Protein AF-A0A9Q1F717-F1 (afdb_monomer_lite)

Organism: Synaphobranchus kaupii (NCBI:txid118154)

Structure (mmCIF, N/CA/C/O backbone):
data_AF-A0A9Q1F717-F1
#
_entry.id   AF-A0A9Q1F717-F1
#
loop_
_atom_site.group_PDB
_atom_site.id
_atom_site.type_symbol
_atom_site.label_atom_id
_atom_site.label_alt_id
_atom_site.label_comp_id
_atom_site.label_asym_id
_atom_site.label_entity_id
_atom_site.label_seq_id
_atom_site.pdbx_PDB_ins_code
_atom_site.Cartn_x
_atom_site.Cartn_y
_atom_site.Cartn_z
_atom_site.occupancy
_atom_site.B_iso_or_equiv
_atom_site.auth_seq_id
_atom_site.auth_comp_id
_atom_site.auth_asym_id
_atom_site.auth_atom_id
_atom_site.pdbx_PDB_model_num
ATOM 1 N N . MET A 1 1 ? 4.252 -38.160 -13.586 1.00 34.19 1 MET A N 1
ATOM 2 C CA . MET A 1 1 ? 5.252 -37.080 -13.463 1.00 34.19 1 MET A CA 1
ATOM 3 C C . MET A 1 1 ? 4.479 -35.786 -13.377 1.00 34.19 1 MET A C 1
ATOM 5 O O . MET A 1 1 ? 3.915 -35.343 -14.371 1.00 34.19 1 MET A O 1
ATOM 9 N N . GLU A 1 2 ? 4.292 -35.329 -12.145 1.00 30.25 2 GLU A N 1
ATOM 10 C CA . GLU A 1 2 ? 3.369 -34.263 -11.757 1.00 30.25 2 GLU A CA 1
ATOM 11 C C . GLU A 1 2 ? 3.913 -32.875 -12.096 1.00 30.25 2 GLU A C 1
ATOM 13 O O . GLU A 1 2 ? 5.113 -32.614 -12.041 1.00 30.25 2 GLU A O 1
ATOM 18 N N . LYS A 1 3 ? 2.996 -31.954 -12.409 1.00 31.72 3 LYS A N 1
ATOM 19 C CA . LYS A 1 3 ? 3.268 -30.553 -12.767 1.00 31.72 3 LYS A CA 1
ATOM 20 C C . LYS A 1 3 ? 3.970 -29.749 -11.652 1.00 31.72 3 LYS A C 1
ATOM 22 O O . LYS A 1 3 ? 4.508 -28.681 -11.939 1.00 31.72 3 LYS A O 1
ATOM 27 N N . SER A 1 4 ? 4.047 -30.274 -10.426 1.00 28.61 4 SER A N 1
ATOM 28 C CA . SER A 1 4 ? 4.854 -29.728 -9.323 1.00 28.61 4 SER A CA 1
ATOM 29 C C . SER A 1 4 ? 6.365 -29.792 -9.607 1.00 28.61 4 SER A C 1
ATOM 31 O O . SER A 1 4 ? 7.108 -28.886 -9.220 1.00 28.61 4 SER A O 1
ATOM 33 N N . GLU A 1 5 ? 6.834 -30.778 -10.382 1.00 30.39 5 GLU A N 1
ATOM 34 C CA . GLU A 1 5 ? 8.244 -30.868 -10.781 1.00 30.39 5 GLU A CA 1
ATOM 35 C C . GLU A 1 5 ? 8.639 -29.787 -11.797 1.00 30.39 5 GLU A C 1
ATOM 37 O O . GLU A 1 5 ? 9.806 -29.406 -11.849 1.00 30.39 5 GLU A O 1
ATOM 42 N N . ALA A 1 6 ? 7.695 -29.211 -12.551 1.00 33.03 6 ALA A N 1
ATOM 43 C CA . ALA A 1 6 ? 7.996 -28.187 -13.556 1.00 33.03 6 ALA A CA 1
ATOM 44 C C . ALA A 1 6 ? 8.408 -26.839 -12.929 1.00 33.03 6 ALA A C 1
ATOM 46 O O . ALA A 1 6 ? 9.322 -26.176 -13.427 1.00 33.03 6 ALA A O 1
ATOM 47 N N . ILE A 1 7 ? 7.802 -26.465 -11.796 1.00 31.14 7 ILE A N 1
ATOM 48 C CA . ILE A 1 7 ? 8.143 -25.241 -11.049 1.00 31.14 7 ILE A CA 1
ATOM 49 C C . ILE A 1 7 ? 9.515 -25.398 -10.370 1.00 31.14 7 ILE A C 1
ATOM 51 O O . ILE A 1 7 ? 10.354 -24.495 -10.421 1.00 31.14 7 ILE A O 1
ATOM 55 N N . PHE A 1 8 ? 9.807 -26.584 -9.825 1.00 29.86 8 PHE A N 1
ATOM 56 C CA . PHE A 1 8 ? 11.110 -26.895 -9.227 1.00 29.86 8 PHE A CA 1
ATOM 57 C C . PHE A 1 8 ? 12.229 -27.159 -10.255 1.00 29.86 8 PHE A C 1
ATOM 59 O O . PHE A 1 8 ? 13.407 -26.944 -9.945 1.00 29.86 8 PHE A O 1
ATOM 66 N N . ALA A 1 9 ? 11.902 -27.600 -11.473 1.00 30.55 9 ALA A N 1
ATOM 67 C CA . ALA A 1 9 ? 12.861 -27.803 -12.561 1.00 30.55 9 ALA A CA 1
ATOM 68 C C . ALA A 1 9 ? 13.278 -26.478 -13.220 1.00 30.55 9 ALA A C 1
ATOM 70 O O . ALA A 1 9 ? 14.463 -26.290 -13.508 1.00 30.55 9 ALA A O 1
ATOM 71 N N . ALA A 1 10 ? 12.359 -25.514 -13.358 1.00 32.41 10 ALA A N 1
ATOM 72 C CA . ALA A 1 10 ? 12.666 -24.183 -13.891 1.00 32.41 10 ALA A CA 1
ATOM 73 C C . ALA A 1 10 ? 13.678 -23.406 -13.019 1.00 32.41 10 ALA A C 1
ATOM 75 O O . ALA A 1 10 ? 14.518 -22.672 -13.541 1.00 32.41 10 ALA A O 1
ATOM 76 N N . CYS A 1 11 ? 13.677 -23.626 -11.699 1.00 31.17 11 CYS A N 1
ATOM 77 C CA . CYS A 1 11 ? 14.633 -23.012 -10.768 1.00 31.17 11 CYS A CA 1
ATOM 78 C C . CYS A 1 11 ? 16.031 -23.663 -10.766 1.00 31.17 11 CYS A C 1
ATOM 80 O O . CYS A 1 11 ? 17.004 -23.022 -10.361 1.00 31.17 11 CYS A O 1
ATOM 82 N N . ARG A 1 12 ? 16.179 -24.915 -11.226 1.00 28.61 12 ARG A N 1
ATOM 83 C CA . ARG A 1 12 ? 17.472 -25.632 -11.222 1.00 28.61 12 ARG A CA 1
ATOM 84 C C . ARG A 1 12 ? 18.327 -25.396 -12.469 1.00 28.61 12 ARG A C 1
ATOM 86 O O . ARG A 1 12 ? 19.541 -25.577 -12.405 1.00 28.61 12 ARG A O 1
ATOM 93 N N . TRP A 1 13 ? 17.737 -24.920 -13.563 1.00 28.12 13 TRP A N 1
ATOM 94 C CA . TRP A 1 13 ? 18.440 -24.720 -14.838 1.00 28.12 13 TRP A CA 1
ATOM 95 C C . TRP A 1 13 ? 19.324 -23.458 -14.892 1.00 28.12 13 TRP A C 1
ATOM 97 O O . TRP A 1 13 ? 20.137 -23.291 -15.795 1.00 28.12 13 TRP A O 1
ATOM 107 N N . CYS A 1 14 ? 19.241 -22.579 -13.888 1.00 32.06 14 CYS A N 1
ATOM 108 C CA . CYS A 1 14 ? 19.950 -21.295 -13.884 1.00 32.06 14 CYS A CA 1
ATOM 109 C C . CYS A 1 14 ? 21.430 -21.369 -13.444 1.00 32.06 14 CYS A C 1
ATOM 111 O O . CYS A 1 14 ? 22.031 -20.331 -13.166 1.00 32.06 14 CYS A O 1
ATOM 113 N N . ARG A 1 15 ? 22.031 -22.568 -13.340 1.00 29.80 15 ARG A N 1
ATOM 114 C CA . ARG A 1 15 ? 23.381 -22.751 -12.767 1.00 29.80 15 ARG A CA 1
ATOM 115 C C . ARG A 1 15 ? 24.509 -23.041 -13.774 1.00 29.80 15 ARG A C 1
ATOM 117 O O . ARG A 1 15 ? 25.636 -23.180 -13.318 1.00 29.80 15 ARG A O 1
ATOM 124 N N . TYR A 1 16 ? 24.266 -23.096 -15.094 1.00 26.31 16 TYR A N 1
ATOM 125 C CA . TYR A 1 16 ? 25.292 -23.602 -16.032 1.00 26.31 16 TYR A CA 1
ATOM 126 C C . TYR A 1 16 ? 25.744 -22.737 -17.222 1.00 26.31 16 TYR A C 1
ATOM 128 O O . TYR A 1 16 ? 26.671 -23.163 -17.902 1.00 26.31 16 TYR A O 1
ATOM 136 N N . HIS A 1 17 ? 25.235 -21.525 -17.469 1.00 28.28 17 HIS A N 1
ATOM 137 C CA . HIS A 1 17 ? 25.716 -20.700 -18.602 1.00 28.28 17 HIS A CA 1
ATOM 138 C C . HIS A 1 17 ? 26.177 -19.295 -18.191 1.00 28.28 17 HIS A C 1
ATOM 140 O O . HIS A 1 17 ? 25.617 -18.277 -18.585 1.00 28.28 17 HIS A O 1
ATOM 146 N N . CYS A 1 18 ? 27.249 -19.267 -17.398 1.00 29.50 18 CYS A N 1
ATOM 147 C CA . CYS A 1 18 ? 28.161 -18.126 -17.294 1.00 29.50 18 CYS A CA 1
ATOM 148 C C . CYS A 1 18 ? 29.593 -18.600 -17.580 1.00 29.50 18 CYS A C 1
ATOM 150 O O . CYS A 1 18 ? 30.447 -18.530 -16.702 1.00 29.50 18 CYS A O 1
ATOM 152 N N . GLN A 1 19 ? 29.851 -19.104 -18.784 1.00 30.69 19 GLN A N 1
ATOM 153 C CA . GLN A 1 19 ? 31.198 -19.176 -19.351 1.00 30.69 19 GLN A CA 1
ATOM 154 C C . GLN A 1 19 ? 31.116 -18.784 -20.830 1.00 30.69 19 GLN 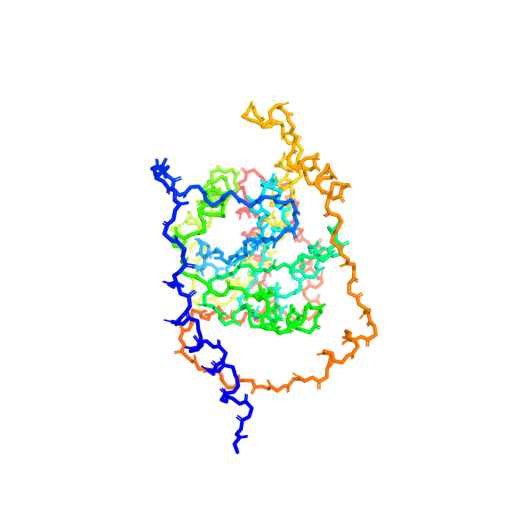A C 1
ATOM 156 O O . GLN A 1 19 ? 30.109 -19.057 -21.478 1.00 30.69 19 GLN A O 1
ATOM 161 N N . ASP A 1 20 ? 32.175 -18.109 -21.276 1.00 29.36 20 ASP A N 1
ATOM 162 C CA . ASP A 1 20 ? 32.512 -17.700 -22.647 1.00 29.36 20 ASP A CA 1
ATOM 163 C C . ASP A 1 20 ? 32.042 -16.311 -23.121 1.00 29.36 20 ASP A C 1
ATOM 165 O O . ASP A 1 20 ? 31.088 -16.174 -23.877 1.00 29.36 20 ASP A O 1
ATOM 169 N N . ASP A 1 21 ? 32.795 -15.276 -22.712 1.00 29.20 21 ASP A N 1
ATOM 170 C CA . ASP A 1 21 ? 33.503 -14.413 -23.683 1.00 29.20 21 ASP A CA 1
ATOM 171 C C . ASP A 1 21 ? 34.712 -13.694 -23.015 1.00 29.20 21 ASP A C 1
ATOM 173 O O . ASP A 1 21 ? 34.517 -12.882 -22.099 1.00 29.20 21 ASP A O 1
ATOM 177 N N . PRO A 1 22 ? 35.976 -13.993 -23.389 1.00 33.44 22 PRO A N 1
ATOM 178 C CA . PRO A 1 22 ? 37.170 -13.426 -22.774 1.00 33.44 22 PRO A CA 1
ATOM 179 C C . PRO A 1 22 ? 37.720 -12.243 -23.586 1.00 33.44 22 PRO A C 1
ATOM 181 O O . PRO A 1 22 ? 38.814 -12.326 -24.133 1.00 33.44 22 PRO A O 1
ATOM 184 N N . ALA A 1 23 ? 37.009 -11.114 -23.651 1.00 31.19 23 ALA A N 1
ATOM 185 C CA . ALA A 1 23 ? 37.587 -9.876 -24.189 1.00 31.19 23 ALA A CA 1
ATOM 186 C C . ALA A 1 23 ? 36.818 -8.611 -23.768 1.00 31.19 23 ALA A C 1
ATOM 188 O O . ALA A 1 23 ? 36.023 -8.066 -24.523 1.00 31.19 23 ALA A O 1
ATOM 189 N N . SER A 1 24 ? 37.077 -8.090 -22.568 1.00 27.06 24 SER A N 1
ATOM 190 C CA . SER A 1 24 ? 37.392 -6.661 -22.367 1.00 27.06 24 SER A CA 1
ATOM 191 C C . SER A 1 24 ? 37.590 -6.360 -20.881 1.00 27.06 24 SER A C 1
ATOM 193 O O . SER A 1 24 ? 36.836 -6.784 -20.007 1.00 27.06 24 SER A O 1
ATOM 195 N N . LEU A 1 25 ? 38.687 -5.666 -20.596 1.00 29.77 25 LEU A N 1
ATOM 196 C CA . LEU A 1 25 ? 39.147 -5.322 -19.263 1.00 29.77 25 LEU A CA 1
ATOM 197 C C . LEU A 1 25 ? 38.307 -4.199 -18.627 1.00 29.77 25 LEU A C 1
ATOM 199 O O . LEU A 1 25 ? 37.988 -3.205 -19.265 1.00 29.77 25 LEU A O 1
ATOM 203 N N . HIS A 1 26 ? 38.125 -4.331 -17.309 1.00 28.55 26 HIS A N 1
ATOM 204 C CA . HIS A 1 26 ? 38.021 -3.255 -16.315 1.00 28.55 26 HIS A 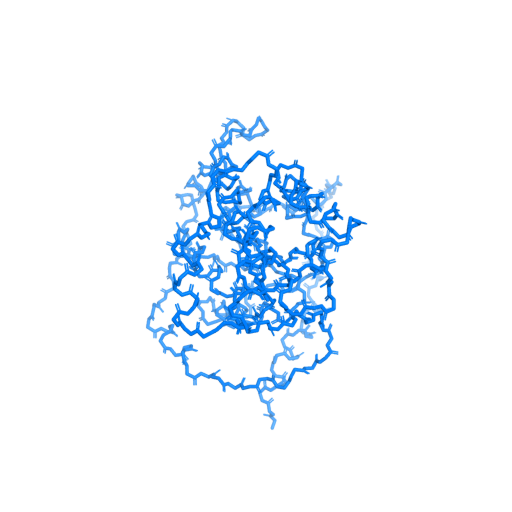CA 1
ATOM 205 C C . HIS A 1 26 ? 36.852 -2.257 -16.423 1.00 28.55 26 HIS A C 1
ATOM 207 O O . HIS A 1 26 ? 36.984 -1.145 -16.924 1.00 28.55 26 HIS A O 1
ATOM 213 N N . CYS A 1 27 ? 35.760 -2.573 -15.718 1.00 25.00 27 CYS A N 1
ATOM 214 C CA . CYS A 1 27 ? 34.931 -1.551 -15.075 1.00 25.00 27 CYS A CA 1
ATOM 215 C C . CYS A 1 27 ? 34.543 -2.001 -13.655 1.00 25.00 27 CYS A C 1
ATOM 217 O O . CYS A 1 27 ? 33.604 -2.771 -13.436 1.00 25.00 27 CYS A O 1
ATOM 219 N N . SER A 1 28 ? 35.309 -1.538 -12.666 1.00 28.70 28 SER A N 1
ATOM 220 C CA . SER A 1 28 ? 35.047 -1.746 -11.241 1.00 28.70 28 SER A CA 1
ATOM 221 C C . SER A 1 28 ? 33.894 -0.858 -10.776 1.00 28.70 28 SER A C 1
ATOM 223 O O . SER A 1 28 ? 34.111 0.255 -10.308 1.00 28.70 28 SER A O 1
ATOM 225 N N . LYS A 1 29 ? 32.668 -1.364 -10.942 1.00 28.08 29 LYS A N 1
ATOM 226 C CA . LYS A 1 29 ? 31.447 -1.150 -10.136 1.00 28.08 29 LYS A CA 1
ATOM 227 C C . LYS A 1 29 ? 30.298 -1.731 -10.958 1.00 28.08 29 LYS A C 1
ATOM 229 O O . LYS A 1 29 ? 29.868 -1.126 -11.933 1.00 28.08 29 LYS A O 1
ATOM 234 N N . LYS A 1 30 ? 29.793 -2.910 -10.576 1.00 28.52 30 LYS A N 1
ATOM 235 C CA . LYS A 1 30 ? 28.578 -3.497 -11.166 1.00 28.52 30 LYS A CA 1
ATOM 236 C C . LYS A 1 30 ? 27.362 -2.645 -10.786 1.00 28.52 30 LYS A C 1
ATOM 238 O O . LYS A 1 30 ? 26.607 -2.984 -9.881 1.00 28.52 30 LYS A O 1
ATOM 243 N N . VAL A 1 31 ? 27.181 -1.526 -11.476 1.00 30.22 31 VAL A N 1
ATOM 244 C CA . VAL A 1 31 ? 25.881 -0.881 -11.616 1.00 30.22 31 VAL A CA 1
ATOM 245 C C . VAL A 1 31 ? 25.114 -1.774 -12.585 1.00 30.22 31 VAL A C 1
ATOM 247 O O . VAL A 1 31 ? 25.496 -1.883 -13.748 1.00 30.22 31 VAL A O 1
ATOM 250 N N . LEU A 1 32 ? 24.073 -2.471 -12.118 1.00 34.78 32 LEU A N 1
ATOM 251 C CA . LEU A 1 32 ? 23.088 -3.050 -13.033 1.00 34.78 32 LEU A CA 1
ATOM 252 C C . LEU A 1 32 ? 22.387 -1.872 -13.723 1.00 34.78 32 LEU A C 1
ATOM 254 O O . LEU A 1 32 ? 21.382 -1.359 -13.240 1.00 34.78 32 LEU A O 1
ATOM 258 N N . CYS A 1 33 ? 22.976 -1.400 -14.816 1.00 32.81 33 CYS A N 1
ATOM 259 C CA . CYS A 1 33 ? 22.365 -0.436 -15.705 1.00 32.81 33 CYS A CA 1
ATOM 260 C C . CYS A 1 33 ? 21.307 -1.207 -16.501 1.00 32.81 33 CYS A C 1
ATOM 262 O O . CYS A 1 33 ? 21.633 -2.006 -17.377 1.00 32.81 33 CYS A O 1
ATOM 264 N N . SER A 1 34 ? 20.032 -1.072 -16.141 1.00 42.09 34 SER A N 1
ATOM 265 C CA . SER A 1 34 ? 18.942 -1.543 -16.993 1.00 42.09 34 SER A CA 1
ATOM 266 C C . SER A 1 34 ? 18.904 -0.633 -18.219 1.00 42.09 34 SER A C 1
ATOM 268 O O . SER A 1 34 ? 18.416 0.480 -18.123 1.00 42.09 34 SER A O 1
ATOM 270 N N . CYS A 1 35 ? 19.439 -1.066 -19.359 1.00 42.84 35 CYS A N 1
ATOM 271 C CA . CYS A 1 35 ? 19.585 -0.232 -20.563 1.00 42.84 35 CYS A CA 1
ATOM 272 C C . CYS A 1 35 ? 18.267 0.131 -21.280 1.00 42.84 35 CYS A C 1
ATOM 274 O O . CYS A 1 35 ? 18.309 0.612 -22.405 1.00 42.84 35 CYS A O 1
ATOM 276 N N . SER A 1 36 ? 17.107 -0.111 -20.668 1.00 44.03 36 SER A N 1
ATOM 277 C CA . SER A 1 36 ? 15.818 0.313 -21.206 1.00 44.03 36 SER A CA 1
ATOM 278 C C . SER A 1 36 ? 14.818 0.537 -20.078 1.00 44.03 36 SER A C 1
ATOM 280 O O . SER A 1 36 ? 14.750 -0.289 -19.149 1.00 44.03 36 SER A O 1
ATOM 282 N N . PRO A 1 37 ? 13.988 1.581 -20.179 1.00 46.47 37 PRO A N 1
ATOM 283 C CA . PRO A 1 37 ? 12.843 1.751 -19.295 1.00 46.47 37 PRO A CA 1
ATOM 284 C C . PRO A 1 37 ? 11.871 0.600 -19.554 1.00 46.47 37 PRO A C 1
ATOM 286 O O . PRO A 1 37 ? 11.844 0.053 -20.658 1.00 46.47 37 PRO A O 1
ATOM 289 N N . VAL A 1 38 ? 11.117 0.191 -18.529 1.00 54.50 38 VAL A N 1
ATOM 290 C CA . VAL A 1 38 ? 10.029 -0.815 -18.634 1.00 5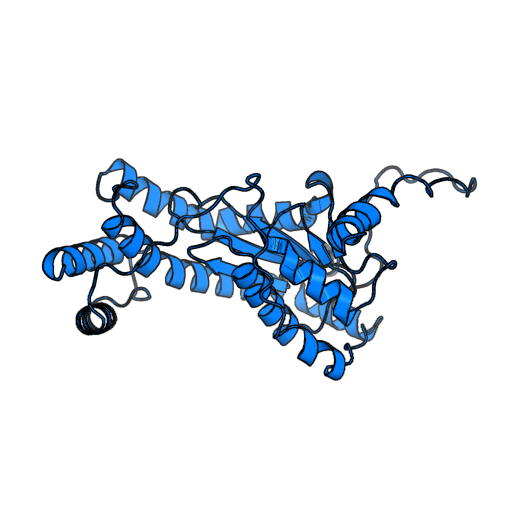4.50 38 VAL A CA 1
ATOM 291 C C . VAL A 1 38 ? 10.495 -2.277 -18.649 1.00 54.50 38 VAL A C 1
ATOM 293 O O . VAL A 1 38 ? 9.741 -3.224 -18.890 1.00 54.50 38 VAL A O 1
ATOM 296 N N . SER A 1 39 ? 11.756 -2.515 -18.298 1.00 61.47 39 SER A N 1
ATOM 297 C CA . SER A 1 39 ? 12.311 -3.865 -18.364 1.00 61.47 39 SER A CA 1
ATOM 298 C C . SER A 1 39 ? 12.113 -4.699 -17.100 1.00 61.47 39 SER A C 1
ATOM 300 O O . SER A 1 39 ? 12.171 -5.926 -17.216 1.00 61.47 39 SER A O 1
ATOM 302 N N . ARG A 1 40 ? 11.956 -4.095 -15.905 1.00 75.69 40 ARG A N 1
ATOM 303 C CA . ARG A 1 40 ? 12.007 -4.862 -14.645 1.00 75.69 40 ARG A CA 1
ATOM 304 C C . ARG A 1 40 ? 11.593 -4.099 -13.372 1.00 75.69 40 ARG A C 1
ATOM 306 O O . ARG A 1 40 ? 12.485 -3.742 -12.594 1.00 75.69 40 ARG A O 1
ATOM 313 N N . PRO A 1 41 ? 10.295 -3.868 -13.093 1.00 83.06 41 PRO A N 1
ATOM 314 C CA . PRO A 1 41 ? 9.877 -3.519 -11.741 1.00 83.06 41 PRO A CA 1
ATOM 315 C C . PRO A 1 41 ? 10.429 -4.519 -10.717 1.00 83.06 41 PRO A C 1
ATOM 317 O O . PRO A 1 41 ? 10.433 -5.735 -10.942 1.00 83.06 41 PRO A O 1
ATOM 320 N N . GLN A 1 42 ? 10.937 -3.974 -9.615 1.00 88.00 42 GLN A N 1
ATOM 321 C CA . GLN A 1 42 ? 11.320 -4.702 -8.413 1.00 88.00 42 GLN A CA 1
ATOM 322 C C . GLN A 1 42 ? 10.147 -4.625 -7.441 1.00 88.00 42 GLN A C 1
ATOM 324 O O . GLN A 1 42 ? 9.804 -3.526 -7.007 1.00 88.00 42 GLN A O 1
ATOM 329 N N . ILE A 1 43 ? 9.539 -5.770 -7.148 1.00 86.88 43 ILE A N 1
ATOM 330 C CA . ILE A 1 43 ? 8.368 -5.911 -6.283 1.00 86.88 43 ILE A CA 1
ATOM 331 C C . ILE A 1 43 ? 8.794 -6.559 -4.972 1.00 86.88 43 ILE A C 1
ATOM 333 O O . ILE A 1 43 ? 9.504 -7.563 -5.004 1.00 86.88 43 ILE A O 1
ATOM 337 N N . ILE A 1 44 ? 8.395 -5.962 -3.847 1.00 85.31 44 ILE A N 1
ATOM 338 C CA . ILE A 1 44 ? 8.675 -6.453 -2.493 1.00 85.31 44 ILE A CA 1
ATOM 339 C C . ILE A 1 44 ? 7.516 -6.090 -1.554 1.00 85.31 44 ILE A C 1
ATOM 341 O O . ILE A 1 44 ? 6.912 -5.021 -1.681 1.00 85.31 44 ILE A O 1
ATOM 345 N N . SER A 1 45 ? 7.270 -6.952 -0.571 1.00 84.62 45 SER A N 1
ATOM 346 C CA . SER A 1 45 ? 6.423 -6.683 0.595 1.00 84.62 45 SER A CA 1
ATOM 347 C C . SER A 1 45 ? 7.252 -6.086 1.742 1.00 84.62 45 SER A C 1
ATOM 349 O O . SER A 1 45 ? 8.361 -6.530 2.038 1.00 84.62 45 SER A O 1
ATOM 351 N N . ASN A 1 46 ? 6.733 -5.067 2.418 1.00 87.56 46 ASN A N 1
ATOM 352 C CA . ASN A 1 46 ? 7.352 -4.437 3.578 1.00 87.56 46 ASN A CA 1
ATOM 353 C C . ASN A 1 46 ? 6.573 -4.785 4.850 1.00 87.56 46 ASN A C 1
ATOM 355 O O . ASN A 1 46 ? 5.387 -4.483 4.987 1.00 87.56 46 ASN A O 1
ATOM 359 N N . HIS A 1 47 ? 7.283 -5.399 5.797 1.00 88.94 47 HIS A N 1
ATOM 360 C CA . HIS A 1 47 ? 6.731 -5.941 7.039 1.00 88.94 47 HIS A CA 1
ATOM 361 C C . HIS A 1 47 ? 6.998 -5.051 8.266 1.00 88.94 47 HIS A C 1
ATOM 363 O O . HIS A 1 47 ? 6.912 -5.515 9.398 1.00 88.94 47 HIS A O 1
ATOM 369 N N . LYS A 1 48 ? 7.325 -3.763 8.092 1.00 91.38 48 LYS A N 1
ATOM 370 C CA . LYS A 1 48 ? 7.604 -2.850 9.221 1.00 91.38 48 LYS A CA 1
ATOM 371 C C . LYS A 1 48 ? 6.425 -2.668 10.181 1.00 91.38 48 LYS A C 1
ATOM 373 O O . LYS A 1 48 ? 6.661 -2.402 11.353 1.00 91.38 48 LYS A O 1
ATOM 378 N N . LEU A 1 49 ? 5.192 -2.820 9.698 1.00 95.19 49 LEU A N 1
ATOM 379 C CA . LEU A 1 49 ? 3.967 -2.734 10.500 1.00 95.19 49 LEU A CA 1
ATOM 380 C C . LEU A 1 49 ? 3.309 -4.104 10.735 1.00 95.19 49 LEU A C 1
ATOM 382 O O . LEU A 1 49 ? 2.169 -4.164 11.191 1.00 95.19 49 LEU A O 1
ATOM 386 N N . ILE A 1 50 ? 4.021 -5.210 10.473 1.00 93.94 50 ILE A N 1
ATOM 387 C CA . ILE A 1 50 ? 3.441 -6.560 10.556 1.00 93.94 50 ILE A CA 1
ATOM 388 C C . ILE A 1 50 ? 2.972 -6.924 11.968 1.00 93.94 50 ILE A C 1
ATOM 390 O O . ILE A 1 50 ? 2.031 -7.692 12.111 1.00 93.94 50 ILE A O 1
ATOM 394 N N . ARG A 1 51 ? 3.568 -6.310 13.003 1.00 94.19 51 ARG A N 1
ATOM 395 C CA . ARG A 1 51 ? 3.138 -6.427 14.409 1.00 94.19 51 ARG A CA 1
ATOM 396 C C . ARG A 1 51 ? 1.667 -6.036 14.609 1.00 94.19 51 ARG A C 1
ATOM 398 O O . ARG A 1 51 ? 1.021 -6.563 15.502 1.00 94.19 51 ARG A O 1
ATOM 405 N N . TYR A 1 52 ? 1.152 -5.145 13.765 1.00 96.00 52 TYR A N 1
ATOM 406 C CA . TYR A 1 52 ? -0.221 -4.643 13.796 1.00 96.00 52 TYR A CA 1
ATOM 407 C C . TYR A 1 52 ? -1.091 -5.251 12.683 1.00 96.00 52 TYR A C 1
ATOM 409 O O . TYR A 1 52 ? -2.127 -4.689 12.337 1.00 96.00 52 TYR A O 1
ATOM 417 N N . ASN A 1 53 ? -0.659 -6.369 12.082 1.00 95.12 53 ASN A N 1
ATOM 418 C CA . ASN A 1 53 ? -1.296 -7.021 10.933 1.00 95.12 53 ASN A CA 1
ATOM 419 C C . ASN A 1 53 ? -1.486 -6.092 9.721 1.00 95.12 53 ASN A C 1
ATOM 421 O O . ASN A 1 53 ? -2.492 -6.170 9.020 1.00 95.12 53 ASN A O 1
ATOM 425 N N . ILE A 1 54 ? -0.519 -5.203 9.476 1.00 96.62 54 ILE A N 1
ATOM 426 C CA . ILE A 1 54 ? -0.509 -4.300 8.321 1.00 96.62 54 ILE A CA 1
ATOM 427 C C . ILE A 1 54 ? 0.730 -4.592 7.475 1.00 96.62 54 ILE A C 1
ATOM 429 O O . ILE A 1 54 ? 1.864 -4.552 7.962 1.00 96.62 54 ILE A O 1
ATOM 433 N N . VAL A 1 55 ? 0.513 -4.853 6.187 1.00 95.62 55 VAL A N 1
ATOM 434 C CA . VAL A 1 55 ? 1.565 -5.144 5.206 1.00 95.62 55 VAL A CA 1
ATOM 435 C C . VAL A 1 55 ? 1.494 -4.135 4.074 1.00 95.62 55 VAL A C 1
ATOM 437 O O . VAL A 1 55 ? 0.431 -3.915 3.501 1.00 95.62 55 VAL A O 1
ATOM 440 N N . ILE A 1 56 ? 2.636 -3.531 3.741 1.00 96.25 56 ILE A N 1
ATOM 441 C CA . ILE A 1 56 ? 2.749 -2.576 2.635 1.00 96.25 56 ILE A CA 1
ATOM 442 C C . ILE A 1 56 ? 3.363 -3.300 1.438 1.00 96.25 56 ILE A C 1
ATOM 444 O O . ILE A 1 56 ? 4.431 -3.890 1.556 1.00 96.25 56 ILE A O 1
ATOM 448 N N . PHE A 1 57 ? 2.736 -3.218 0.274 1.00 94.94 57 PHE A N 1
ATOM 449 C CA . PHE A 1 57 ? 3.230 -3.791 -0.971 1.00 94.94 57 PHE A CA 1
ATOM 450 C C . PHE A 1 57 ? 3.713 -2.677 -1.883 1.00 94.94 57 PHE A C 1
ATOM 452 O O . PHE A 1 57 ? 3.029 -1.668 -2.055 1.00 94.94 57 PHE A O 1
ATOM 459 N N . GLY A 1 58 ? 4.882 -2.858 -2.492 1.00 93.94 58 GLY A N 1
ATOM 460 C CA . GLY A 1 58 ? 5.457 -1.849 -3.369 1.00 93.94 58 GLY A CA 1
ATOM 461 C C . GLY A 1 58 ? 6.181 -2.447 -4.561 1.00 93.94 58 GLY A C 1
ATOM 462 O O . GLY A 1 58 ? 6.863 -3.466 -4.456 1.00 93.94 58 GLY A O 1
ATOM 463 N N . GLY A 1 59 ? 6.064 -1.764 -5.694 1.00 92.75 59 GLY A N 1
ATOM 464 C CA . GLY A 1 59 ? 6.831 -2.023 -6.902 1.00 92.75 59 GLY A CA 1
ATOM 465 C C . GLY A 1 59 ? 7.514 -0.749 -7.382 1.00 92.75 59 GLY A C 1
ATOM 466 O O . GLY A 1 59 ? 6.864 0.287 -7.501 1.00 92.75 59 GLY A O 1
ATOM 467 N N . ILE A 1 60 ? 8.806 -0.809 -7.706 1.00 92.81 60 ILE A N 1
ATOM 468 C CA . ILE A 1 60 ? 9.540 0.315 -8.312 1.00 92.81 60 ILE A CA 1
ATOM 469 C C . ILE A 1 60 ? 10.209 -0.107 -9.613 1.00 92.81 60 ILE A C 1
ATOM 471 O O . ILE A 1 60 ? 10.852 -1.155 -9.682 1.00 92.81 60 ILE A O 1
ATOM 475 N N . ASP A 1 61 ? 10.106 0.721 -10.647 1.00 90.38 61 ASP A N 1
ATOM 476 C CA . ASP A 1 61 ? 10.846 0.510 -11.884 1.00 90.38 61 ASP A CA 1
ATOM 477 C C . ASP A 1 61 ? 12.346 0.760 -11.677 1.00 90.38 61 ASP A C 1
ATOM 479 O O . ASP A 1 61 ? 12.775 1.829 -11.236 1.00 90.38 61 ASP A O 1
ATOM 483 N N . GLY A 1 62 ? 13.166 -0.238 -12.016 1.00 84.19 62 GLY A N 1
ATOM 484 C CA . GLY A 1 62 ? 14.610 -0.194 -11.782 1.00 84.19 62 GLY A CA 1
ATOM 485 C C . GLY A 1 62 ? 15.355 0.879 -12.585 1.00 84.19 62 GLY A C 1
ATOM 486 O O . GLY A 1 62 ? 16.430 1.306 -12.150 1.00 84.19 62 GLY A O 1
ATOM 487 N N . PHE A 1 63 ? 14.787 1.318 -13.714 1.00 83.38 63 PHE A N 1
ATOM 488 C CA . PHE A 1 63 ? 15.355 2.360 -14.565 1.00 83.38 63 PHE A CA 1
ATOM 489 C C . PHE A 1 63 ? 14.906 3.753 -14.119 1.00 83.38 63 PHE A C 1
ATOM 491 O O . PHE A 1 63 ? 15.702 4.535 -13.605 1.00 83.38 63 PHE A O 1
ATOM 498 N N . SER A 1 64 ? 13.617 4.044 -14.294 1.00 88.56 64 SER A N 1
ATOM 499 C CA . SER A 1 64 ? 13.038 5.380 -14.120 1.00 88.56 64 SER A CA 1
ATOM 500 C C . SER A 1 64 ? 12.891 5.756 -12.654 1.00 88.56 64 SER A C 1
ATOM 502 O O . SER A 1 64 ? 12.648 6.915 -12.336 1.00 88.56 64 SER A O 1
ATOM 504 N N . ARG A 1 65 ? 13.024 4.777 -11.745 1.00 90.12 65 ARG A N 1
ATOM 505 C CA . ARG A 1 65 ? 12.732 4.917 -10.314 1.00 90.12 65 ARG A CA 1
ATOM 506 C C . ARG A 1 65 ? 11.274 5.291 -10.052 1.00 90.12 65 ARG A C 1
ATOM 508 O O . ARG A 1 65 ? 10.948 5.698 -8.942 1.00 90.12 65 ARG A O 1
ATOM 515 N N . LYS A 1 66 ? 10.401 5.156 -11.053 1.00 93.31 66 LYS A N 1
ATOM 516 C CA . LYS A 1 66 ? 8.972 5.389 -10.909 1.00 93.31 66 LYS A CA 1
ATOM 517 C C . LYS A 1 66 ? 8.388 4.312 -10.005 1.00 93.31 66 LYS A C 1
ATOM 519 O O . LYS A 1 66 ? 8.643 3.125 -10.213 1.00 93.31 66 LYS A O 1
ATOM 524 N N . ILE A 1 67 ? 7.600 4.720 -9.020 1.00 95.62 67 ILE A N 1
ATOM 525 C CA . ILE A 1 67 ? 6.789 3.795 -8.236 1.00 95.62 67 ILE A CA 1
ATOM 526 C C . ILE A 1 67 ? 5.697 3.256 -9.163 1.00 95.62 67 ILE A C 1
ATOM 528 O O . ILE A 1 67 ? 4.886 4.013 -9.699 1.00 95.62 67 ILE A O 1
ATOM 532 N N . PHE A 1 68 ? 5.734 1.946 -9.381 1.00 94.38 68 PHE A N 1
ATOM 533 C CA . PHE A 1 68 ? 4.810 1.197 -10.226 1.00 94.38 68 PHE A CA 1
ATOM 534 C C . PHE A 1 68 ? 3.472 0.978 -9.506 1.00 94.38 68 PHE A C 1
ATOM 536 O O . PHE A 1 68 ? 2.416 1.213 -10.089 1.00 94.38 68 PHE A O 1
ATOM 543 N N . TYR A 1 69 ? 3.528 0.618 -8.222 1.00 95.56 69 TYR A N 1
ATOM 544 C CA . TYR A 1 69 ? 2.419 0.691 -7.268 1.00 95.56 69 TYR A CA 1
ATOM 545 C C . TYR A 1 69 ? 2.980 0.758 -5.843 1.00 95.56 69 TYR A C 1
ATOM 547 O O . TYR A 1 69 ? 4.118 0.345 -5.600 1.00 95.56 69 TYR A O 1
ATOM 555 N N . LEU A 1 70 ? 2.183 1.274 -4.911 1.00 97.38 70 LEU A N 1
ATOM 556 C CA . LEU A 1 70 ? 2.487 1.306 -3.486 1.00 97.38 70 LEU A CA 1
ATOM 557 C C . LEU A 1 70 ? 1.165 1.364 -2.718 1.00 97.38 70 LEU A C 1
ATOM 559 O O . LEU A 1 70 ? 0.427 2.338 -2.844 1.00 97.38 70 LEU A O 1
ATOM 563 N N . ASP A 1 71 ? 0.848 0.311 -1.973 1.00 97.00 71 ASP A N 1
ATOM 564 C CA . ASP A 1 71 ? -0.423 0.188 -1.254 1.00 97.00 71 ASP A CA 1
ATOM 565 C C . ASP A 1 71 ? -0.257 -0.700 -0.009 1.00 97.00 71 ASP A C 1
ATOM 567 O O . ASP A 1 71 ? 0.823 -1.224 0.254 1.00 97.00 71 ASP A O 1
ATOM 571 N N . THR A 1 72 ? -1.307 -0.848 0.789 1.00 97.06 72 THR A N 1
ATOM 572 C CA . THR A 1 72 ? -1.303 -1.560 2.064 1.00 97.06 72 THR A CA 1
ATOM 573 C C . THR A 1 72 ? -2.539 -2.444 2.227 1.00 97.06 72 THR A C 1
ATOM 575 O O . THR A 1 72 ? -3.622 -2.128 1.718 1.00 97.06 72 THR A O 1
ATOM 578 N N . ALA A 1 73 ? -2.390 -3.554 2.949 1.00 96.12 73 ALA A N 1
ATOM 579 C CA . ALA A 1 73 ? -3.474 -4.472 3.275 1.00 96.12 73 ALA A CA 1
ATOM 580 C C . ALA A 1 73 ? -3.321 -5.102 4.667 1.00 96.12 73 ALA A C 1
ATOM 582 O O . ALA A 1 73 ? -2.259 -5.064 5.287 1.00 96.12 73 ALA A O 1
ATOM 583 N N . ALA A 1 74 ? -4.412 -5.721 5.121 1.00 94.75 74 ALA A N 1
ATOM 584 C CA . ALA A 1 74 ? -4.517 -6.448 6.386 1.00 94.75 74 ALA A CA 1
ATOM 585 C C . ALA A 1 74 ? -3.982 -7.895 6.324 1.00 94.75 74 ALA A C 1
ATOM 587 O O . ALA A 1 74 ? -4.141 -8.651 7.275 1.00 94.75 74 ALA A O 1
ATOM 588 N N . ASN A 1 75 ? -3.430 -8.318 5.184 1.00 92.38 75 ASN A N 1
ATOM 589 C CA . ASN A 1 75 ? -2.944 -9.676 4.954 1.00 92.38 75 ASN A CA 1
ATOM 590 C C . ASN A 1 75 ? -1.762 -9.664 3.976 1.00 92.38 75 ASN A C 1
ATOM 592 O O . ASN A 1 75 ? -1.525 -8.668 3.291 1.00 92.38 75 ASN A O 1
ATOM 596 N N . ASN A 1 76 ? -1.051 -10.786 3.883 1.00 89.81 76 ASN A N 1
ATOM 597 C CA . ASN A 1 76 ? 0.073 -10.982 2.966 1.00 89.81 76 ASN A CA 1
ATOM 598 C C . ASN A 1 76 ? -0.210 -12.001 1.843 1.00 89.81 76 ASN A C 1
ATOM 600 O O . ASN A 1 76 ? 0.711 -12.633 1.332 1.00 89.81 76 ASN A O 1
ATOM 604 N N . LYS A 1 77 ? -1.484 -12.186 1.468 1.00 90.50 77 LYS A N 1
ATOM 605 C CA . LYS A 1 77 ? -1.903 -13.205 0.492 1.00 90.50 77 LYS A CA 1
ATOM 606 C C . LYS A 1 77 ? -1.400 -12.895 -0.920 1.00 90.50 77 LYS A C 1
ATOM 608 O O . LYS A 1 77 ? -1.375 -11.734 -1.336 1.00 90.50 77 LYS A O 1
ATOM 613 N N . ALA A 1 78 ? -1.119 -13.948 -1.691 1.00 88.06 78 ALA A N 1
ATOM 614 C CA . ALA A 1 78 ? -0.709 -13.831 -3.091 1.00 88.06 78 ALA A CA 1
ATOM 615 C C . ALA A 1 78 ? -1.751 -13.106 -3.960 1.00 88.06 78 ALA A C 1
ATOM 617 O O . ALA A 1 78 ? -1.397 -12.195 -4.707 1.00 88.06 78 ALA A O 1
ATOM 618 N N . ALA A 1 79 ? -3.041 -13.397 -3.756 1.00 90.06 79 ALA A N 1
ATOM 619 C CA . ALA A 1 79 ? -4.139 -12.711 -4.438 1.00 90.06 79 ALA A CA 1
ATOM 620 C C . ALA A 1 79 ? -4.142 -11.189 -4.187 1.00 90.06 79 ALA A C 1
ATOM 622 O O . ALA A 1 79 ? -4.387 -10.404 -5.102 1.00 90.06 79 ALA A O 1
ATOM 623 N N . THR A 1 80 ? -3.818 -10.755 -2.964 1.00 92.81 80 THR A N 1
ATOM 624 C CA . THR A 1 80 ? -3.730 -9.332 -2.602 1.00 92.81 80 THR A CA 1
ATOM 625 C C . THR A 1 80 ? -2.544 -8.660 -3.294 1.00 92.81 80 THR A C 1
ATOM 627 O O . THR A 1 80 ? -2.703 -7.608 -3.916 1.00 92.81 80 THR A O 1
ATOM 630 N N . ALA A 1 81 ? -1.361 -9.281 -3.242 1.00 92.50 81 ALA A N 1
ATOM 631 C CA . ALA A 1 81 ? -0.176 -8.788 -3.942 1.00 92.50 81 ALA A CA 1
ATOM 632 C C . ALA A 1 81 ? -0.415 -8.703 -5.460 1.00 92.50 81 ALA A C 1
ATOM 634 O O . ALA A 1 81 ? -0.051 -7.715 -6.104 1.00 92.50 81 ALA A O 1
ATOM 635 N N . PHE A 1 82 ? -1.085 -9.712 -6.023 1.00 93.50 82 PHE A N 1
ATOM 636 C CA . PHE A 1 82 ? -1.466 -9.760 -7.427 1.00 93.50 82 PHE A CA 1
ATOM 637 C C . PHE A 1 82 ? -2.456 -8.655 -7.804 1.00 93.50 82 PHE A C 1
ATOM 639 O O . PHE A 1 82 ? -2.252 -7.987 -8.816 1.00 93.50 82 PHE A O 1
ATOM 646 N N . ALA A 1 83 ? -3.473 -8.390 -6.980 1.00 94.88 83 ALA A N 1
ATOM 647 C CA . ALA A 1 83 ? -4.418 -7.299 -7.212 1.00 94.88 83 ALA A CA 1
ATOM 648 C C . ALA A 1 83 ? -3.712 -5.931 -7.279 1.00 94.88 83 ALA A C 1
ATOM 650 O O . ALA A 1 83 ? -3.954 -5.154 -8.206 1.00 94.88 83 ALA A O 1
ATOM 651 N N . PHE A 1 84 ? -2.776 -5.656 -6.362 1.00 95.69 84 PHE A N 1
ATOM 652 C CA . PHE A 1 84 ? -1.975 -4.427 -6.408 1.00 95.69 84 PHE A CA 1
ATOM 653 C C . PHE A 1 84 ? -1.071 -4.357 -7.641 1.00 95.69 84 PHE A C 1
ATOM 655 O O . PHE A 1 84 ? -0.962 -3.304 -8.275 1.00 95.69 84 PHE A O 1
ATOM 662 N N . PHE A 1 85 ? -0.460 -5.480 -8.024 1.00 94.69 85 PHE A N 1
ATOM 663 C CA . PHE A 1 85 ? 0.319 -5.562 -9.254 1.00 94.69 85 PHE A CA 1
ATOM 664 C C . PHE A 1 85 ? -0.531 -5.246 -10.491 1.00 94.69 85 PHE A C 1
ATOM 666 O O . PHE A 1 85 ? -0.108 -4.445 -11.327 1.00 94.69 85 PHE A O 1
ATOM 673 N N . MET A 1 86 ? -1.733 -5.816 -10.590 1.00 94.50 86 MET A N 1
ATOM 674 C CA . MET A 1 86 ? -2.653 -5.586 -11.705 1.00 94.50 86 MET A CA 1
ATOM 675 C C . MET A 1 86 ? -3.142 -4.138 -11.773 1.00 94.50 86 MET A C 1
ATOM 677 O O . MET A 1 86 ? -3.252 -3.587 -12.867 1.00 94.50 86 MET A O 1
ATOM 681 N N . GLU A 1 87 ? -3.352 -3.476 -10.635 1.00 94.25 87 GLU A N 1
ATOM 682 C CA . GLU A 1 87 ? -3.637 -2.038 -10.611 1.00 94.25 87 GLU A CA 1
ATOM 683 C C . GLU A 1 87 ? -2.443 -1.216 -11.131 1.00 94.25 87 GLU A C 1
ATOM 685 O O . GLU A 1 87 ? -2.618 -0.265 -11.898 1.00 94.25 87 GLU A O 1
ATOM 690 N N . GLY A 1 88 ? -1.216 -1.621 -10.792 1.00 93.62 88 GLY A N 1
ATOM 691 C CA . GLY A 1 88 ? 0.006 -1.068 -11.377 1.00 93.62 88 GLY A CA 1
ATOM 692 C C . GLY A 1 88 ? 0.068 -1.260 -12.896 1.00 93.62 88 GLY A C 1
ATOM 693 O O . GLY A 1 88 ? 0.341 -0.303 -13.623 1.00 93.62 88 GLY A O 1
ATOM 694 N N . VAL A 1 89 ? -0.246 -2.462 -13.391 1.00 92.94 89 VAL A N 1
ATOM 695 C CA . VAL A 1 89 ? -0.329 -2.770 -14.831 1.00 92.94 89 VAL A CA 1
ATOM 696 C C . VAL A 1 89 ? -1.380 -1.897 -15.513 1.00 92.94 89 VAL A C 1
ATOM 698 O O . VAL A 1 89 ? -1.094 -1.289 -16.540 1.00 92.94 89 VAL A O 1
ATOM 701 N N . ARG A 1 90 ? -2.570 -1.750 -14.923 1.00 92.50 90 ARG A N 1
ATOM 702 C CA . ARG A 1 90 ? -3.655 -0.924 -15.473 1.00 92.50 90 ARG A CA 1
ATOM 703 C C . ARG A 1 90 ? -3.241 0.540 -15.652 1.00 92.50 90 ARG A C 1
ATOM 705 O O . ARG A 1 90 ? -3.660 1.186 -16.608 1.00 92.50 90 ARG A O 1
ATOM 712 N N . ARG A 1 91 ? -2.428 1.077 -14.737 1.00 91.25 91 ARG A N 1
ATOM 713 C CA . ARG A 1 91 ? -1.957 2.474 -14.781 1.00 91.25 91 ARG A CA 1
ATOM 714 C C . ARG A 1 91 ? -0.772 2.692 -15.717 1.00 91.25 91 ARG A C 1
ATOM 716 O O . ARG A 1 91 ? -0.595 3.799 -16.218 1.00 91.25 91 ARG A O 1
ATOM 723 N N . ASN A 1 92 ? 0.073 1.680 -15.896 1.00 89.88 92 ASN A N 1
ATOM 724 C CA . ASN A 1 92 ? 1.409 1.859 -16.468 1.00 89.88 92 ASN A CA 1
ATOM 725 C C . ASN A 1 92 ? 1.692 1.001 -17.710 1.00 89.88 92 ASN A C 1
ATOM 727 O O . ASN A 1 92 ? 2.719 1.219 -18.349 1.00 89.88 92 ASN A O 1
ATOM 731 N N . GLY A 1 93 ? 0.817 0.056 -18.049 1.00 89.69 93 GLY A N 1
ATOM 732 C CA . GLY A 1 93 ? 1.070 -0.986 -19.042 1.00 89.69 93 GLY A CA 1
ATOM 733 C C . GLY A 1 93 ? 1.819 -2.186 -18.457 1.00 89.69 93 GLY A C 1
ATOM 734 O O . GLY A 1 93 ? 2.300 -2.171 -17.315 1.00 89.69 93 GLY A O 1
ATOM 735 N N . TRP A 1 94 ? 1.921 -3.256 -19.245 1.00 90.75 94 TRP A N 1
ATOM 736 C CA . TRP A 1 94 ? 2.561 -4.488 -18.785 1.00 90.75 94 TRP A CA 1
ATOM 737 C C . TRP A 1 94 ? 4.086 -4.370 -18.744 1.00 90.75 94 TRP A C 1
ATOM 739 O O . TRP A 1 94 ? 4.707 -4.078 -19.770 1.00 90.75 94 TRP A O 1
ATOM 749 N N . PRO A 1 95 ? 4.748 -4.745 -17.635 1.00 91.00 95 PRO A N 1
ATOM 750 C CA . PRO A 1 95 ? 6.200 -4.824 -17.621 1.00 91.00 95 PRO A CA 1
ATOM 751 C C . PRO A 1 95 ? 6.706 -5.939 -18.547 1.00 91.00 95 PRO A C 1
ATOM 753 O O . PRO A 1 95 ? 6.030 -6.941 -18.791 1.00 91.00 95 PRO A O 1
ATOM 756 N N . SER A 1 96 ? 7.929 -5.792 -19.061 1.00 88.75 96 SER A N 1
ATOM 757 C CA . SER A 1 96 ? 8.573 -6.841 -19.868 1.00 88.75 96 SER A CA 1
ATOM 758 C C . SER A 1 96 ? 9.047 -8.021 -19.009 1.00 88.75 96 SER A C 1
ATOM 760 O O . SER A 1 96 ? 8.970 -9.177 -19.426 1.00 88.75 96 SER A O 1
ATOM 762 N N . ARG A 1 97 ? 9.533 -7.734 -17.794 1.00 90.25 97 ARG A N 1
ATOM 763 C CA . ARG A 1 97 ? 9.926 -8.719 -16.775 1.00 90.25 97 ARG A CA 1
ATOM 764 C C . ARG A 1 97 ? 9.587 -8.183 -15.391 1.00 90.25 97 ARG A C 1
ATOM 766 O O . ARG A 1 97 ? 9.503 -6.977 -15.219 1.00 90.25 97 ARG A O 1
ATOM 773 N N . VAL A 1 98 ? 9.486 -9.047 -14.395 1.00 90.88 98 VAL A N 1
ATOM 774 C CA . VAL A 1 98 ? 9.337 -8.672 -12.981 1.00 90.88 98 VAL A CA 1
ATOM 775 C C . VAL A 1 98 ? 10.473 -9.297 -12.182 1.00 90.88 98 VAL A C 1
ATOM 777 O O . VAL A 1 98 ? 10.909 -10.409 -12.478 1.00 90.88 98 VAL A O 1
ATOM 780 N N . ARG A 1 99 ? 10.987 -8.583 -11.181 1.00 89.06 99 ARG A N 1
ATOM 781 C CA . ARG A 1 99 ? 11.894 -9.145 -10.178 1.00 89.06 99 ARG A CA 1
ATOM 782 C C . ARG A 1 99 ? 11.229 -9.062 -8.814 1.00 89.06 99 ARG A C 1
ATOM 784 O O . ARG A 1 99 ? 10.786 -7.984 -8.440 1.00 89.06 99 ARG A O 1
ATOM 791 N N . ALA A 1 100 ? 11.251 -10.154 -8.069 1.00 87.62 100 ALA A N 1
ATOM 792 C CA . ALA A 1 100 ? 10.832 -10.169 -6.676 1.00 87.62 100 ALA A CA 1
ATOM 793 C C . ALA A 1 100 ? 11.754 -11.073 -5.850 1.00 87.62 100 ALA A C 1
ATOM 795 O O . ALA A 1 100 ? 12.639 -11.759 -6.387 1.00 87.62 100 ALA A O 1
ATOM 796 N N . ASP A 1 101 ? 11.587 -11.026 -4.538 1.00 81.38 101 ASP A N 1
ATOM 797 C CA . ASP A 1 101 ? 12.139 -12.023 -3.636 1.00 81.38 101 ASP A CA 1
ATOM 798 C C . ASP A 1 101 ? 11.465 -13.392 -3.821 1.00 81.38 101 ASP A C 1
ATOM 800 O O . ASP A 1 101 ? 10.473 -13.566 -4.534 1.00 81.38 101 ASP A O 1
ATOM 804 N N . GLN A 1 102 ? 12.091 -14.410 -3.230 1.00 75.88 102 GLN A N 1
ATOM 805 C CA . GLN A 1 102 ? 11.488 -15.732 -3.123 1.00 75.88 102 GLN A CA 1
ATOM 806 C C . GLN A 1 102 ? 10.454 -15.676 -2.000 1.00 75.88 102 GLN A C 1
ATOM 808 O O . GLN A 1 102 ? 10.813 -15.814 -0.836 1.00 75.88 102 GLN A O 1
ATOM 813 N N . GLY A 1 103 ? 9.201 -15.435 -2.374 1.00 75.69 103 GLY A N 1
ATOM 814 C CA . GLY A 1 103 ? 8.070 -15.326 -1.460 1.00 75.69 103 GLY A CA 1
ATOM 815 C C . GLY A 1 103 ? 6.817 -15.939 -2.077 1.00 75.69 103 GLY A C 1
ATOM 816 O O . GLY A 1 103 ? 6.619 -15.867 -3.297 1.00 75.69 103 GLY A O 1
ATOM 817 N N . VAL A 1 104 ? 5.998 -16.581 -1.243 1.00 81.62 104 VAL A N 1
ATOM 818 C CA . VAL A 1 104 ? 4.737 -17.214 -1.665 1.00 81.62 104 VAL A CA 1
ATOM 819 C C . VAL A 1 104 ? 3.714 -16.177 -2.130 1.00 81.62 104 VAL A C 1
ATOM 821 O O . VAL A 1 104 ? 2.904 -16.459 -3.008 1.00 81.62 104 VAL A O 1
ATOM 824 N N . GLU A 1 105 ? 3.816 -14.940 -1.645 1.00 82.06 105 GLU A N 1
ATOM 825 C CA . GLU A 1 105 ? 2.961 -13.829 -2.052 1.00 82.06 105 GLU A CA 1
ATOM 826 C C . GLU A 1 105 ? 3.155 -13.425 -3.523 1.00 82.06 105 GLU A C 1
ATOM 828 O O . GLU A 1 105 ? 2.275 -12.822 -4.130 1.00 82.06 105 GLU A O 1
ATOM 833 N N . ASN A 1 106 ? 4.290 -13.774 -4.135 1.00 86.75 106 ASN A N 1
ATOM 834 C CA . ASN A 1 106 ? 4.597 -13.399 -5.516 1.00 86.75 106 ASN A CA 1
ATOM 835 C C . ASN A 1 106 ? 4.222 -14.486 -6.537 1.00 86.75 106 ASN A C 1
ATOM 837 O O . ASN A 1 106 ? 4.460 -14.307 -7.736 1.00 86.75 106 ASN A O 1
ATOM 841 N N . VAL A 1 107 ? 3.661 -15.618 -6.093 1.00 88.19 107 VAL A N 1
ATOM 842 C CA . VAL A 1 107 ? 3.375 -16.783 -6.951 1.00 88.19 107 VAL A CA 1
ATOM 843 C C . VAL A 1 107 ? 2.402 -16.432 -8.075 1.00 88.19 107 VAL A C 1
ATOM 845 O O . VAL A 1 107 ? 2.669 -16.761 -9.233 1.00 88.19 107 VAL A O 1
ATOM 848 N N . ASP A 1 108 ? 1.328 -15.706 -7.772 1.00 89.88 108 ASP A N 1
ATOM 849 C CA . ASP A 1 108 ? 0.319 -15.329 -8.769 1.00 89.88 108 ASP A CA 1
ATOM 850 C C . ASP A 1 108 ? 0.869 -14.322 -9.785 1.00 89.88 108 ASP A C 1
ATOM 852 O O . ASP A 1 108 ? 0.652 -14.459 -10.991 1.00 89.88 108 ASP A O 1
ATOM 856 N N . ILE A 1 109 ? 1.700 -13.376 -9.330 1.00 91.31 109 ILE A N 1
ATOM 857 C CA . ILE A 1 109 ? 2.427 -12.452 -10.213 1.00 91.31 109 ILE A CA 1
ATOM 858 C C . ILE A 1 109 ? 3.353 -13.239 -11.149 1.00 91.31 109 ILE A C 1
ATOM 860 O O . ILE A 1 109 ? 3.396 -12.968 -12.350 1.00 91.31 109 ILE A O 1
ATOM 864 N N . ALA A 1 110 ? 4.078 -14.235 -10.634 1.00 90.88 110 ALA A N 1
ATOM 865 C CA . ALA A 1 110 ? 4.962 -15.067 -11.443 1.00 90.88 110 ALA A CA 1
ATOM 866 C C . ALA A 1 110 ? 4.186 -15.865 -12.503 1.00 90.88 110 ALA A C 1
ATOM 868 O O . ALA A 1 110 ? 4.551 -15.822 -13.681 1.00 90.88 110 ALA A O 1
ATOM 869 N N . ARG A 1 111 ? 3.094 -16.539 -12.113 1.00 90.69 111 ARG A N 1
ATOM 870 C CA . ARG A 1 111 ? 2.206 -17.286 -13.026 1.00 90.69 111 ARG A CA 1
ATOM 871 C C . ARG A 1 111 ? 1.654 -16.388 -14.131 1.00 90.69 111 ARG A C 1
ATOM 873 O O . ARG A 1 111 ? 1.739 -16.730 -15.313 1.00 90.69 111 ARG A O 1
ATOM 880 N N . CYS A 1 112 ? 1.166 -15.211 -13.756 1.00 90.81 112 CYS A N 1
ATOM 881 C CA . CYS A 1 112 ? 0.658 -14.225 -14.694 1.00 90.81 112 CYS A CA 1
ATOM 882 C C . CYS A 1 112 ? 1.745 -13.769 -15.679 1.00 90.81 112 CYS A C 1
ATOM 884 O O . CYS A 1 112 ? 1.554 -13.839 -16.893 1.00 90.81 112 CYS A O 1
ATOM 886 N N . MET A 1 113 ? 2.934 -13.413 -15.184 1.00 91.50 113 MET A N 1
ATOM 887 C CA . MET A 1 113 ? 4.053 -12.988 -16.029 1.00 91.50 113 MET A CA 1
ATOM 888 C C . MET A 1 113 ? 4.541 -14.086 -16.982 1.00 91.50 113 MET A C 1
ATOM 890 O O . MET A 1 113 ? 4.928 -13.780 -18.110 1.00 91.50 113 MET A O 1
ATOM 894 N N . PHE A 1 114 ? 4.520 -15.358 -16.576 1.00 90.81 114 PHE A N 1
ATOM 895 C CA . PHE A 1 114 ? 4.824 -16.469 -17.484 1.00 90.81 114 PHE A CA 1
ATOM 896 C C . PHE A 1 114 ? 3.763 -16.652 -18.563 1.00 90.81 114 PHE A C 1
ATOM 898 O O . PHE A 1 114 ? 4.125 -16.956 -19.697 1.00 90.81 114 PHE A O 1
ATOM 905 N N . THR A 1 115 ? 2.495 -16.419 -18.230 1.00 89.50 115 THR A N 1
ATOM 906 C CA . THR A 1 115 ? 1.388 -16.488 -19.189 1.00 89.50 115 THR A CA 1
ATOM 907 C C . THR A 1 115 ? 1.505 -15.366 -20.218 1.00 89.50 115 THR A C 1
ATOM 909 O O . THR A 1 115 ? 1.593 -15.633 -21.408 1.00 89.50 115 THR A O 1
ATOM 912 N N . VAL A 1 116 ? 1.637 -14.111 -19.775 1.00 89.81 116 VAL A N 1
ATOM 913 C CA . VAL A 1 116 ? 1.619 -12.947 -20.680 1.00 89.81 116 VAL A CA 1
ATOM 914 C C . VAL A 1 116 ? 2.918 -12.705 -21.450 1.00 89.81 116 VAL A C 1
ATOM 916 O O . VAL A 1 116 ? 2.914 -12.037 -22.485 1.00 89.81 116 VAL A O 1
ATOM 919 N N . ARG A 1 117 ? 4.068 -13.164 -20.936 1.00 89.62 117 ARG A N 1
ATOM 920 C CA . ARG A 1 117 ? 5.388 -12.903 -21.543 1.00 89.62 117 ARG A CA 1
ATOM 921 C C . ARG A 1 117 ? 6.098 -14.159 -22.033 1.00 89.62 117 ARG A C 1
ATOM 923 O O . ARG A 1 117 ? 7.116 -14.008 -22.714 1.00 89.62 117 ARG A O 1
ATOM 930 N N . GLY A 1 118 ? 5.594 -15.347 -21.707 1.00 87.50 118 GLY A N 1
ATOM 931 C CA . GLY A 1 118 ? 6.209 -16.638 -22.005 1.00 87.50 118 GLY A CA 1
ATOM 932 C C . GLY A 1 118 ? 7.252 -17.080 -20.973 1.00 87.50 118 GLY A C 1
ATOM 933 O O . GLY A 1 118 ? 7.752 -16.294 -20.160 1.00 87.50 118 GLY A O 1
ATOM 934 N N . THR A 1 119 ? 7.613 -18.360 -21.013 1.00 87.00 119 THR A N 1
ATOM 935 C CA . THR A 1 119 ? 8.644 -18.974 -20.160 1.00 87.00 119 THR A CA 1
ATOM 936 C C . THR A 1 119 ? 10.045 -18.868 -20.792 1.00 87.00 119 THR A C 1
ATOM 938 O O . THR A 1 119 ? 10.208 -18.416 -21.922 1.00 87.00 119 THR A O 1
ATOM 941 N N . GLY A 1 120 ? 11.107 -19.195 -20.043 1.00 82.81 120 GLY A N 1
ATOM 942 C CA . GLY A 1 120 ? 12.483 -19.306 -20.573 1.00 82.81 120 GLY A CA 1
ATOM 943 C C . GLY A 1 120 ? 13.238 -17.995 -20.857 1.00 82.81 120 GLY A C 1
ATOM 944 O O . GLY A 1 120 ? 14.459 -18.007 -20.963 1.00 82.81 120 GLY A O 1
ATOM 945 N N . ARG A 1 121 ? 12.558 -16.841 -20.904 1.00 87.00 121 ARG A N 1
ATOM 946 C CA . ARG A 1 121 ? 13.177 -15.517 -21.160 1.00 87.00 121 ARG A CA 1
ATOM 947 C C . ARG A 1 121 ? 13.457 -14.667 -19.911 1.00 87.00 121 ARG A C 1
ATOM 949 O O . ARG A 1 121 ? 13.884 -13.514 -20.026 1.00 87.00 121 ARG A O 1
ATOM 956 N N . GLY A 1 122 ? 13.154 -15.205 -18.729 1.00 86.69 122 GLY A N 1
ATOM 957 C CA . GLY A 1 122 ? 13.233 -14.482 -17.457 1.00 86.69 122 GLY A CA 1
ATOM 958 C C . GLY A 1 122 ? 12.102 -13.469 -17.246 1.00 86.69 122 GLY A C 1
ATOM 959 O O . GLY A 1 122 ? 12.366 -12.371 -16.763 1.00 86.69 122 GLY A O 1
ATOM 960 N N . SER A 1 123 ? 10.867 -13.814 -17.631 1.00 88.75 123 SER A N 1
ATOM 961 C CA . SER A 1 123 ? 9.656 -12.990 -17.432 1.00 88.75 123 SER A CA 1
ATOM 962 C C . SER A 1 123 ? 9.383 -12.678 -15.961 1.00 88.75 123 SER A C 1
ATOM 964 O O . SER A 1 123 ? 8.957 -11.577 -15.627 1.00 88.75 123 SER A O 1
ATOM 966 N N . PHE A 1 124 ? 9.715 -13.615 -15.078 1.00 90.25 124 PHE A N 1
ATOM 967 C CA . PHE A 1 124 ? 9.797 -13.403 -13.642 1.00 90.25 124 PHE A CA 1
ATOM 968 C C . PHE A 1 124 ? 11.173 -13.862 -13.157 1.00 90.25 124 PHE A C 1
ATOM 970 O O . PHE A 1 124 ? 11.671 -14.909 -13.577 1.00 90.25 124 PHE A O 1
ATOM 977 N N . ILE A 1 125 ? 11.808 -13.060 -12.308 1.00 87.44 125 ILE A N 1
ATOM 978 C CA . ILE A 1 125 ? 13.140 -13.318 -11.765 1.00 87.44 125 ILE A CA 1
ATOM 979 C C . ILE A 1 125 ? 13.038 -13.321 -10.245 1.00 87.44 125 ILE A C 1
ATOM 981 O O . ILE A 1 125 ? 13.049 -12.262 -9.617 1.00 87.44 125 ILE A O 1
ATOM 985 N N . ALA A 1 126 ? 12.999 -14.517 -9.666 1.00 84.62 126 ALA A N 1
ATOM 986 C CA . ALA A 1 126 ? 13.183 -14.702 -8.235 1.00 84.62 126 ALA A CA 1
ATOM 987 C C . ALA A 1 126 ? 14.671 -14.529 -7.906 1.00 84.62 126 ALA A C 1
ATOM 989 O O . ALA A 1 126 ? 15.521 -15.256 -8.428 1.00 84.62 126 ALA A O 1
ATOM 990 N N . GLY A 1 127 ? 15.019 -13.543 -7.084 1.00 72.12 127 GLY A N 1
ATOM 991 C CA . GLY A 1 127 ? 16.417 -13.249 -6.787 1.00 72.12 127 GLY A CA 1
ATOM 992 C C . GLY A 1 127 ? 16.648 -12.819 -5.348 1.00 72.12 127 GLY A C 1
ATOM 993 O O . GLY A 1 127 ? 15.769 -12.263 -4.703 1.00 72.12 127 GLY A O 1
ATOM 994 N N . LYS A 1 128 ? 17.875 -13.035 -4.860 1.00 67.94 128 LYS A N 1
ATOM 995 C CA . LYS A 1 128 ? 18.291 -12.613 -3.513 1.00 67.94 128 LYS A CA 1
ATOM 996 C C . LYS A 1 128 ? 18.102 -11.102 -3.312 1.00 67.94 128 LYS A C 1
ATOM 998 O O . LYS A 1 128 ? 18.367 -10.322 -4.237 1.00 67.94 128 LYS A O 1
ATOM 1003 N N . SER A 1 129 ? 17.736 -10.720 -2.087 1.00 61.22 129 SER A N 1
ATOM 1004 C CA . SER A 1 129 ? 17.463 -9.340 -1.654 1.00 61.22 129 SER A CA 1
ATOM 1005 C C . SER A 1 129 ? 18.616 -8.365 -1.914 1.00 61.22 129 SER A C 1
ATOM 1007 O O . SER A 1 129 ? 18.367 -7.236 -2.309 1.00 61.22 129 SER A O 1
ATOM 1009 N N . VAL A 1 130 ? 19.877 -8.813 -1.851 1.00 56.06 130 VAL A N 1
ATOM 1010 C CA . VAL A 1 130 ? 21.091 -7.975 -2.032 1.00 56.06 130 VAL A CA 1
ATOM 1011 C C . VAL A 1 130 ? 21.190 -7.220 -3.369 1.00 56.06 130 VAL A C 1
ATOM 1013 O O . VAL A 1 130 ? 22.024 -6.331 -3.542 1.00 56.06 130 VAL A O 1
ATOM 1016 N N . HIS A 1 131 ? 20.361 -7.578 -4.346 1.00 60.69 131 HIS A N 1
ATOM 1017 C CA . HIS A 1 131 ? 20.294 -6.925 -5.653 1.00 60.69 131 HIS A CA 1
ATOM 1018 C C . HIS A 1 131 ? 19.074 -6.000 -5.809 1.00 60.69 131 HIS A C 1
ATOM 1020 O O . HIS A 1 131 ? 18.899 -5.396 -6.868 1.00 60.69 131 HIS A O 1
ATOM 1026 N N . ASN A 1 132 ? 18.255 -5.861 -4.767 1.00 71.06 132 ASN A N 1
ATOM 1027 C CA . ASN A 1 132 ? 17.028 -5.071 -4.735 1.00 71.06 132 ASN A CA 1
ATOM 1028 C C . ASN A 1 132 ? 17.282 -3.650 -4.182 1.00 71.06 132 ASN A C 1
ATOM 1030 O O . ASN A 1 132 ? 16.447 -3.047 -3.515 1.00 71.06 132 ASN A O 1
ATOM 1034 N N . GLN A 1 133 ? 18.453 -3.078 -4.481 1.00 78.31 133 GLN A N 1
ATOM 1035 C CA . GLN A 1 133 ? 18.919 -1.811 -3.897 1.00 78.31 133 GLN A CA 1
ATOM 1036 C C . GLN A 1 133 ? 17.981 -0.619 -4.157 1.00 78.31 133 GLN A C 1
ATOM 1038 O O . GLN A 1 133 ? 17.956 0.335 -3.378 1.00 78.31 133 GLN A O 1
ATOM 1043 N N . ARG A 1 134 ? 17.238 -0.628 -5.275 1.00 84.06 134 ARG A N 1
ATOM 1044 C CA . ARG A 1 134 ? 16.321 0.467 -5.634 1.00 84.06 134 ARG A CA 1
ATOM 1045 C C . ARG A 1 134 ? 15.097 0.471 -4.730 1.00 84.06 134 ARG A C 1
ATOM 1047 O O . ARG A 1 134 ? 14.757 1.519 -4.192 1.00 84.06 134 ARG A O 1
ATOM 1054 N N . VAL A 1 135 ? 14.494 -0.693 -4.525 1.00 84.25 135 VAL A N 1
ATOM 1055 C CA . VAL A 1 135 ? 13.346 -0.843 -3.628 1.00 84.25 135 VAL A CA 1
ATOM 1056 C C . VAL A 1 135 ? 13.759 -0.734 -2.156 1.00 84.25 135 VAL A C 1
ATOM 1058 O O . VAL A 1 135 ? 13.057 -0.096 -1.385 1.00 84.25 135 VAL A O 1
ATOM 1061 N N . GLU A 1 136 ? 14.958 -1.183 -1.767 1.00 86.56 136 GLU A N 1
ATOM 1062 C CA . GLU A 1 136 ? 15.505 -0.904 -0.425 1.00 86.56 136 GLU A CA 1
ATOM 1063 C C . GLU A 1 136 ? 15.703 0.597 -0.160 1.00 86.56 136 GLU A C 1
ATOM 1065 O O . GLU A 1 136 ? 15.525 1.066 0.965 1.00 86.56 136 GLU A O 1
ATOM 1070 N N . ARG A 1 137 ? 16.084 1.377 -1.181 1.00 90.00 137 ARG A N 1
ATOM 1071 C CA . ARG A 1 137 ? 16.137 2.840 -1.061 1.00 90.00 137 ARG A CA 1
ATOM 1072 C C . ARG A 1 137 ? 14.737 3.430 -0.930 1.00 90.00 137 ARG A C 1
ATOM 1074 O O . ARG A 1 137 ? 14.528 4.179 0.015 1.00 90.00 137 ARG A O 1
ATOM 1081 N N . LEU A 1 138 ? 13.803 3.025 -1.794 1.00 92.12 138 LEU A N 1
ATOM 1082 C CA . LEU A 1 138 ? 12.401 3.440 -1.702 1.00 92.12 138 LEU A CA 1
ATOM 1083 C C . LEU A 1 138 ? 11.842 3.197 -0.296 1.00 92.12 138 LEU A C 1
ATOM 1085 O O . LEU A 1 138 ? 11.222 4.085 0.272 1.00 92.12 138 LEU A O 1
ATOM 1089 N N . TRP A 1 139 ? 12.115 2.038 0.308 1.00 94.19 139 TRP A N 1
ATOM 1090 C CA . TRP A 1 139 ? 11.631 1.736 1.654 1.00 94.19 139 TRP A CA 1
ATOM 1091 C C . TRP A 1 139 ? 12.177 2.658 2.740 1.00 94.19 139 TRP A C 1
ATOM 1093 O O . TRP A 1 139 ? 11.473 2.914 3.715 1.00 94.19 139 TRP A O 1
ATOM 1103 N N . ARG A 1 140 ? 13.398 3.181 2.590 1.00 94.06 140 ARG A N 1
ATOM 1104 C CA . ARG A 1 140 ? 13.930 4.188 3.520 1.00 94.06 140 ARG A CA 1
ATOM 1105 C C . ARG A 1 140 ? 13.189 5.514 3.391 1.00 94.06 140 ARG A C 1
ATOM 1107 O O . ARG A 1 140 ? 12.878 6.120 4.412 1.00 94.06 140 ARG A O 1
ATOM 1114 N N . ASP A 1 141 ? 12.878 5.919 2.165 1.00 95.25 141 ASP A N 1
ATOM 1115 C CA . ASP A 1 141 ? 12.144 7.156 1.897 1.00 95.25 141 ASP A CA 1
ATOM 1116 C C . ASP A 1 141 ? 10.682 7.037 2.369 1.00 95.25 141 ASP A C 1
ATOM 1118 O O . ASP A 1 141 ? 10.203 7.884 3.117 1.00 95.25 141 ASP A O 1
ATOM 1122 N N . VAL A 1 142 ? 10.011 5.918 2.066 1.00 96.88 142 VAL A N 1
ATOM 1123 C CA . VAL A 1 142 ? 8.654 5.609 2.558 1.00 96.88 142 VAL A CA 1
ATOM 1124 C C . VAL A 1 142 ? 8.611 5.569 4.088 1.00 96.88 142 VAL A C 1
ATOM 1126 O O . VAL A 1 142 ? 7.684 6.105 4.693 1.00 96.88 142 VAL A O 1
ATOM 1129 N N . TRP A 1 143 ? 9.625 4.990 4.739 1.00 96.56 143 TRP A N 1
ATOM 1130 C CA . TRP A 1 143 ? 9.727 5.007 6.198 1.00 96.56 143 TRP A CA 1
ATOM 1131 C C . TRP A 1 143 ? 9.832 6.431 6.743 1.00 96.56 143 TRP A C 1
ATOM 1133 O O . TRP A 1 143 ? 9.061 6.813 7.624 1.00 96.56 143 TRP A O 1
ATOM 1143 N N . SER A 1 144 ? 10.774 7.214 6.216 1.00 96.00 144 SER A N 1
ATOM 1144 C CA . SER A 1 144 ? 11.039 8.567 6.702 1.00 96.00 144 SER A CA 1
ATOM 1145 C C . SER A 1 144 ? 9.868 9.518 6.470 1.00 96.00 144 SER A C 1
ATOM 1147 O O . SER A 1 144 ? 9.656 10.405 7.289 1.00 96.00 144 SER A O 1
ATOM 1149 N N . SER A 1 145 ? 9.137 9.364 5.366 1.00 95.44 145 SER A N 1
ATOM 1150 C CA . SER A 1 145 ? 8.074 10.296 4.980 1.00 95.44 145 SER A CA 1
ATOM 1151 C C . SER A 1 145 ? 6.684 9.864 5.438 1.00 95.44 145 SER A C 1
ATOM 1153 O O . SER A 1 145 ? 5.842 10.722 5.676 1.00 95.44 145 SER A O 1
ATOM 1155 N N . VAL A 1 146 ? 6.427 8.558 5.553 1.00 96.69 146 VAL A N 1
ATOM 1156 C CA . VAL A 1 146 ? 5.077 8.030 5.796 1.00 96.69 146 VAL A CA 1
ATOM 1157 C C . VAL A 1 146 ? 5.066 7.082 6.991 1.00 96.69 146 VAL A C 1
ATOM 1159 O O . VAL A 1 146 ? 4.529 7.412 8.045 1.00 96.69 146 VAL A O 1
ATOM 1162 N N . THR A 1 147 ? 5.676 5.903 6.857 1.00 96.38 147 THR A N 1
ATOM 1163 C CA . THR A 1 147 ? 5.413 4.763 7.753 1.00 96.38 147 THR A CA 1
ATOM 1164 C C . THR A 1 147 ? 5.885 4.982 9.191 1.00 96.38 147 THR A C 1
ATOM 1166 O O . THR A 1 147 ? 5.285 4.423 10.105 1.00 96.38 147 THR A O 1
ATOM 1169 N N . SER A 1 148 ? 6.920 5.795 9.422 1.00 96.81 148 SER A N 1
ATOM 1170 C CA . SER A 1 148 ? 7.414 6.080 10.779 1.00 96.81 148 SER A CA 1
ATOM 1171 C C . SER A 1 148 ? 6.369 6.760 11.670 1.00 96.81 148 SER A C 1
ATOM 1173 O O . SER A 1 148 ? 6.291 6.447 12.854 1.00 96.81 148 SER A O 1
ATOM 1175 N N . GLN A 1 149 ? 5.521 7.626 11.107 1.00 95.06 149 GLN A N 1
ATOM 1176 C CA . GLN A 1 149 ? 4.464 8.318 11.855 1.00 95.06 149 GLN A CA 1
ATOM 1177 C C . GLN A 1 149 ? 3.396 7.328 12.338 1.00 95.06 149 GLN A C 1
ATOM 1179 O O . GLN A 1 149 ? 3.024 7.334 13.509 1.00 95.06 149 GLN A O 1
ATOM 1184 N N . TYR A 1 150 ? 2.987 6.410 11.458 1.00 97.06 150 TYR A N 1
ATOM 1185 C CA . TYR A 1 150 ? 2.065 5.320 11.781 1.00 97.06 150 TYR A CA 1
ATOM 1186 C C . TYR A 1 150 ? 2.656 4.343 12.794 1.00 97.06 150 TYR A C 1
ATOM 1188 O O . TYR A 1 150 ? 1.972 3.952 13.736 1.00 97.06 150 TYR A O 1
ATOM 1196 N N . TYR A 1 151 ? 3.930 3.973 12.625 1.00 97.31 151 TYR A N 1
ATOM 1197 C CA . TYR A 1 151 ? 4.631 3.117 13.578 1.00 97.31 151 TYR A CA 1
ATOM 1198 C C . TYR A 1 151 ? 4.628 3.741 14.975 1.00 97.31 151 TYR A C 1
ATOM 1200 O O . TYR A 1 151 ? 4.251 3.070 15.927 1.00 97.31 151 TYR A O 1
ATOM 1208 N N . ASN A 1 152 ? 4.996 5.020 15.091 1.00 96.81 152 ASN A N 1
ATOM 1209 C CA . ASN A 1 152 ? 5.041 5.715 16.375 1.00 96.81 152 ASN A CA 1
ATOM 1210 C C . ASN A 1 152 ? 3.649 5.818 17.010 1.00 96.81 152 ASN A C 1
ATOM 1212 O O . ASN A 1 152 ? 3.508 5.516 18.186 1.00 96.81 152 ASN A O 1
ATOM 1216 N N . ALA A 1 153 ? 2.619 6.181 16.238 1.00 96.81 153 ALA A N 1
ATOM 1217 C CA . ALA A 1 153 ? 1.251 6.289 16.747 1.00 96.81 153 ALA A CA 1
ATOM 1218 C C . ALA A 1 153 ? 0.710 4.950 17.279 1.00 96.81 153 ALA A C 1
ATOM 1220 O O . ALA A 1 153 ? 0.149 4.898 18.371 1.00 96.81 153 ALA A O 1
ATOM 1221 N N . LEU A 1 154 ? 0.905 3.864 16.526 1.00 97.88 154 LEU A N 1
ATOM 1222 C CA . LEU A 1 154 ? 0.495 2.521 16.943 1.00 97.88 154 LEU A CA 1
ATOM 1223 C C . LEU A 1 154 ? 1.306 2.027 18.144 1.00 97.88 154 LEU A C 1
ATOM 1225 O O . LEU A 1 154 ? 0.746 1.420 19.051 1.00 97.88 154 LEU A O 1
ATOM 1229 N N . HIS A 1 155 ? 2.606 2.319 18.167 1.00 97.25 155 HIS A N 1
ATOM 1230 C CA . HIS A 1 155 ? 3.481 1.916 19.259 1.00 97.25 155 HIS A CA 1
ATOM 1231 C C . HIS A 1 155 ? 3.148 2.640 20.563 1.00 97.25 155 HIS A C 1
ATOM 1233 O O . HIS A 1 155 ? 3.072 1.989 21.596 1.00 97.25 155 HIS A O 1
ATOM 1239 N N . SER A 1 156 ? 2.859 3.943 20.520 1.00 97.19 156 SER A N 1
ATOM 1240 C CA . SER A 1 156 ? 2.409 4.686 21.701 1.00 97.19 156 SER A CA 1
ATOM 1241 C C . SER A 1 156 ? 1.087 4.143 22.249 1.00 97.19 156 SER A C 1
ATOM 1243 O O . SER A 1 156 ? 0.976 3.915 23.447 1.00 97.19 156 SER A O 1
ATOM 1245 N N . LEU A 1 157 ? 0.113 3.840 21.383 1.00 97.69 157 LEU A N 1
ATOM 1246 C CA . LEU A 1 157 ? -1.141 3.209 21.810 1.00 97.69 157 LEU A CA 1
ATOM 1247 C C . LEU A 1 157 ? -0.926 1.821 22.443 1.00 97.69 157 LEU A C 1
ATOM 1249 O O . LEU A 1 157 ? -1.658 1.450 23.359 1.00 97.69 157 LEU A O 1
ATOM 1253 N N . GLU A 1 158 ? 0.046 1.046 21.957 1.00 97.44 158 GLU A N 1
ATOM 1254 C CA . GLU A 1 158 ? 0.434 -0.237 22.555 1.00 97.44 158 GLU A CA 1
ATOM 1255 C C . GLU A 1 158 ? 1.092 -0.037 23.930 1.00 97.44 158 GLU A C 1
ATOM 1257 O O . GLU A 1 158 ? 0.675 -0.668 24.900 1.00 97.44 158 GLU A O 1
ATOM 1262 N N . GLU A 1 159 ? 2.078 0.859 24.043 1.00 97.31 159 GLU A N 1
ATOM 1263 C CA . GLU A 1 159 ? 2.790 1.136 25.301 1.00 97.31 159 GLU A CA 1
ATOM 1264 C C . GLU A 1 159 ? 1.866 1.685 26.397 1.00 97.31 159 GLU A C 1
ATOM 1266 O O . GLU A 1 159 ? 2.023 1.350 27.571 1.00 97.31 159 GLU A O 1
ATOM 1271 N N . GLU A 1 160 ? 0.875 2.492 26.019 1.00 96.62 160 GLU A N 1
ATOM 1272 C CA . GLU A 1 160 ? -0.129 3.050 26.929 1.00 96.62 160 GLU A CA 1
ATOM 1273 C C . GLU A 1 160 ? -1.248 2.051 27.287 1.00 96.62 160 GLU A C 1
ATOM 1275 O O . GLU A 1 160 ? -2.080 2.335 28.149 1.00 96.62 160 GLU A O 1
ATOM 1280 N N . GLY A 1 161 ? -1.271 0.867 26.663 1.00 96.25 161 GLY A N 1
ATOM 1281 C CA . GLY A 1 161 ? -2.248 -0.188 26.940 1.00 96.25 161 GLY A CA 1
ATOM 1282 C C . GLY A 1 161 ? -3.604 -0.014 26.245 1.00 96.25 161 GLY A C 1
ATOM 1283 O O . GLY A 1 161 ? -4.562 -0.705 26.590 1.00 96.25 161 GLY A O 1
ATOM 1284 N N . PHE A 1 162 ? -3.709 0.879 25.257 1.00 97.25 162 PHE A N 1
ATOM 1285 C CA . PHE A 1 162 ? -4.918 1.056 24.441 1.00 97.25 162 PHE A CA 1
ATOM 1286 C C . PHE A 1 162 ? -5.032 0.034 23.299 1.00 97.25 162 PHE A C 1
ATOM 1288 O O . PHE A 1 162 ? -6.126 -0.197 22.771 1.00 97.25 162 PHE A O 1
ATOM 1295 N N . ILE A 1 163 ? -3.925 -0.598 22.901 1.00 97.50 163 ILE A N 1
ATOM 1296 C CA . ILE A 1 163 ? -3.902 -1.724 21.959 1.00 97.50 163 ILE A CA 1
ATOM 1297 C C . ILE A 1 163 ? -3.456 -2.986 22.695 1.00 97.50 163 ILE A C 1
ATOM 1299 O O . ILE A 1 163 ? -2.343 -3.055 23.204 1.00 97.50 163 ILE A O 1
ATOM 1303 N N . ASP A 1 164 ? -4.306 -4.012 22.668 1.00 96.38 164 ASP A N 1
ATOM 1304 C CA . ASP A 1 164 ? -3.939 -5.380 23.014 1.00 96.38 164 ASP A CA 1
ATOM 1305 C C . ASP A 1 164 ? -3.829 -6.196 21.720 1.00 96.38 164 ASP A C 1
ATOM 1307 O O . ASP A 1 164 ? -4.830 -6.484 21.063 1.00 96.38 164 ASP A O 1
ATOM 1311 N N . LEU A 1 165 ? -2.602 -6.566 21.344 1.00 94.25 165 LEU A N 1
ATOM 1312 C CA . LEU A 1 165 ? -2.324 -7.333 20.123 1.00 94.25 165 LEU A CA 1
ATOM 1313 C C . LEU A 1 165 ? -2.842 -8.777 20.177 1.00 94.25 165 LEU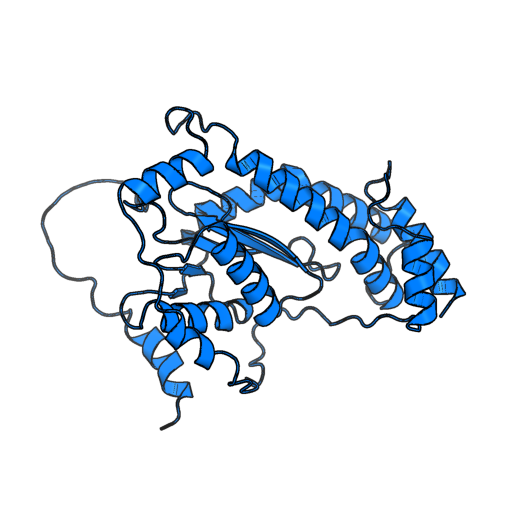 A C 1
ATOM 1315 O O . LEU A 1 165 ? -2.892 -9.441 19.145 1.00 94.25 165 LEU A O 1
ATOM 1319 N N . SER A 1 166 ? -3.224 -9.274 21.356 1.00 94.81 166 SER A N 1
ATOM 1320 C CA . SER A 1 166 ? -3.886 -10.574 21.496 1.00 94.81 166 SER A CA 1
ATOM 1321 C C . SER A 1 166 ? -5.405 -10.489 21.305 1.00 94.81 166 SER A C 1
ATOM 1323 O O . SER A 1 166 ? -6.068 -11.515 21.147 1.00 94.81 166 SER A O 1
ATOM 1325 N N . ASN A 1 167 ? -5.962 -9.274 21.263 1.00 95.44 167 ASN A N 1
ATOM 1326 C CA . ASN A 1 167 ? -7.392 -9.036 21.155 1.00 95.44 167 ASN A CA 1
ATOM 1327 C C . ASN A 1 167 ? -7.806 -8.708 19.710 1.00 95.44 167 ASN A C 1
ATOM 1329 O O . ASN A 1 167 ? -7.477 -7.656 19.154 1.00 95.44 167 ASN A O 1
ATOM 1333 N N . ALA A 1 168 ? -8.613 -9.590 19.116 1.00 95.50 168 ALA A N 1
ATOM 1334 C CA . ALA A 1 168 ? -9.111 -9.439 17.750 1.00 95.50 168 ALA A CA 1
ATOM 1335 C C . ALA A 1 168 ? -9.944 -8.159 17.532 1.00 95.50 168 ALA A C 1
ATOM 1337 O O . ALA A 1 168 ? -9.903 -7.599 16.440 1.00 95.50 168 ALA A O 1
ATOM 1338 N N . ILE A 1 169 ? -10.651 -7.653 18.553 1.00 97.06 169 ILE A N 1
ATOM 1339 C CA . ILE A 1 169 ? -11.412 -6.394 18.459 1.00 97.06 169 ILE A CA 1
ATOM 1340 C C . ILE A 1 169 ? -10.461 -5.206 18.293 1.00 97.06 169 ILE A C 1
ATOM 1342 O O . ILE A 1 169 ? -10.697 -4.336 17.456 1.00 97.06 169 ILE A O 1
ATOM 1346 N N . HIS A 1 170 ? -9.361 -5.182 19.050 1.00 97.69 170 HIS A N 1
ATOM 1347 C CA . HIS A 1 170 ? -8.376 -4.104 18.959 1.00 97.69 170 HIS A CA 1
ATOM 1348 C C . HIS A 1 170 ? -7.694 -4.135 17.588 1.00 97.69 170 HIS A C 1
ATOM 1350 O O . HIS A 1 170 ? -7.613 -3.103 16.922 1.00 97.69 170 HIS A O 1
ATOM 1356 N N . LEU A 1 171 ? -7.289 -5.320 17.116 1.00 97.19 171 LEU A N 1
ATOM 1357 C CA . LEU A 1 171 ? -6.710 -5.492 15.779 1.00 97.19 171 LEU A CA 1
ATOM 1358 C C . LEU A 1 171 ? -7.688 -5.103 14.659 1.00 97.19 171 LEU A C 1
ATOM 1360 O O . LEU A 1 171 ? -7.281 -4.429 13.714 1.00 97.19 171 LEU A O 1
ATOM 1364 N N . PHE A 1 172 ? -8.974 -5.451 14.777 1.00 97.44 172 PHE A N 1
ATOM 1365 C CA . PHE A 1 172 ? -10.009 -5.004 13.841 1.00 97.44 172 PHE A CA 1
ATOM 1366 C C . PHE A 1 172 ? -10.093 -3.472 13.793 1.00 97.44 172 PHE A C 1
ATOM 1368 O O . PHE A 1 172 ? -10.053 -2.887 12.711 1.00 97.44 172 PHE A O 1
ATOM 1375 N N . CYS A 1 173 ? -10.150 -2.805 14.950 1.00 97.94 173 CYS A N 1
ATOM 1376 C CA . CYS A 1 173 ? -10.199 -1.343 15.031 1.00 97.94 173 CYS A CA 1
ATOM 1377 C C . CYS A 1 173 ? -8.929 -0.685 14.470 1.00 97.94 173 CYS A C 1
ATOM 1379 O O . CYS A 1 173 ? -9.015 0.337 13.784 1.00 97.94 173 CYS A O 1
ATOM 1381 N N . VAL A 1 174 ? -7.754 -1.281 14.706 1.00 97.88 174 VAL A N 1
ATOM 1382 C CA . VAL A 1 174 ? -6.487 -0.837 14.109 1.00 97.88 174 VAL A CA 1
ATOM 1383 C C . VAL A 1 174 ? -6.566 -0.902 12.584 1.00 97.88 174 VAL A C 1
ATOM 1385 O O . VAL A 1 174 ? -6.295 0.092 11.909 1.00 97.88 174 VAL A O 1
ATOM 1388 N N . GLN A 1 175 ? -6.982 -2.041 12.029 1.00 97.06 175 GLN A N 1
ATOM 1389 C CA . GLN A 1 175 ? -7.107 -2.222 10.583 1.00 97.06 175 GLN A CA 1
ATOM 1390 C C . GLN A 1 175 ? -8.143 -1.265 9.981 1.00 97.06 175 GLN A C 1
ATOM 1392 O O . GLN A 1 175 ? -7.875 -0.633 8.960 1.00 97.06 175 GLN A O 1
ATOM 1397 N N . TYR A 1 176 ? -9.291 -1.104 10.639 1.00 97.44 176 TYR A N 1
ATOM 1398 C CA . TYR A 1 176 ? -10.371 -0.221 10.210 1.00 97.44 176 TYR A CA 1
ATOM 1399 C C . TYR A 1 176 ? -9.924 1.242 10.075 1.00 97.44 176 TYR A C 1
ATOM 1401 O O . TYR A 1 176 ? -10.259 1.898 9.088 1.00 97.44 176 TYR A O 1
ATOM 1409 N N . VAL A 1 177 ? -9.141 1.749 11.035 1.00 97.81 177 VAL A N 1
ATOM 1410 C CA . VAL A 1 177 ? -8.718 3.158 11.059 1.00 97.81 177 VAL A CA 1
ATOM 1411 C C . VAL A 1 177 ? -7.433 3.404 10.275 1.00 97.81 177 VAL A C 1
ATOM 1413 O O . VAL A 1 177 ? -7.371 4.331 9.467 1.00 97.81 177 VAL A O 1
ATOM 1416 N N . PHE A 1 178 ? -6.387 2.608 10.499 1.00 97.81 178 PHE A N 1
ATOM 1417 C CA . PHE A 1 178 ? -5.049 2.955 10.018 1.00 97.81 178 PHE A CA 1
ATOM 1418 C C . PHE A 1 178 ? -4.779 2.520 8.575 1.00 97.81 178 PHE A C 1
ATOM 1420 O O . PHE A 1 178 ? -4.022 3.203 7.890 1.00 97.81 178 PHE A O 1
ATOM 1427 N N . ILE A 1 179 ? -5.411 1.454 8.067 1.00 97.25 179 ILE A N 1
ATOM 1428 C CA . ILE A 1 179 ? -5.245 1.034 6.661 1.00 97.25 179 ILE A CA 1
ATOM 1429 C C . ILE A 1 179 ? -5.704 2.114 5.669 1.00 97.25 179 ILE A C 1
ATOM 1431 O O . ILE A 1 179 ? -4.904 2.466 4.800 1.00 97.25 179 ILE A O 1
ATOM 1435 N N . PRO A 1 180 ? -6.935 2.666 5.742 1.00 97.56 180 PRO A N 1
ATOM 1436 C CA . PRO A 1 180 ? -7.371 3.677 4.775 1.00 97.56 180 PRO A CA 1
ATOM 1437 C C . PRO A 1 180 ? -6.551 4.971 4.864 1.00 97.56 180 PRO A C 1
ATOM 1439 O O . PRO A 1 180 ? -6.256 5.568 3.830 1.00 97.56 180 PRO A O 1
ATOM 1442 N N . ARG A 1 181 ? -6.124 5.372 6.070 1.00 97.38 181 ARG A N 1
ATOM 1443 C CA . ARG A 1 181 ? -5.232 6.526 6.267 1.00 97.38 181 ARG A CA 1
ATOM 1444 C C . ARG A 1 181 ? -3.866 6.302 5.625 1.00 97.38 181 ARG A C 1
ATOM 1446 O O . ARG A 1 181 ? -3.454 7.078 4.767 1.00 97.38 181 ARG A O 1
ATOM 1453 N N . LEU A 1 182 ? -3.213 5.191 5.970 1.00 97.50 182 LEU A N 1
ATOM 1454 C CA . LEU A 1 182 ? -1.903 4.835 5.434 1.00 97.50 182 LEU A CA 1
ATOM 1455 C C . LEU A 1 182 ? -1.949 4.710 3.910 1.00 97.50 182 LEU A C 1
ATOM 1457 O O . LEU A 1 182 ? -1.054 5.202 3.233 1.00 97.50 182 LEU A O 1
ATOM 1461 N N . ARG A 1 183 ? -3.004 4.103 3.357 1.00 97.56 183 ARG A N 1
ATOM 1462 C CA . ARG A 1 183 ? -3.216 4.032 1.908 1.00 97.56 183 ARG A CA 1
ATOM 1463 C C . ARG A 1 183 ? -3.250 5.420 1.269 1.00 97.56 183 ARG A C 1
ATOM 1465 O O . ARG A 1 183 ? -2.573 5.623 0.265 1.00 97.56 183 ARG A O 1
ATOM 1472 N N . SER A 1 184 ? -4.003 6.362 1.839 1.00 97.19 184 SER A N 1
ATOM 1473 C CA . SER A 1 184 ? -4.080 7.738 1.329 1.00 97.19 184 SER A CA 1
ATOM 1474 C C . SER A 1 184 ? -2.703 8.407 1.311 1.00 97.19 184 SER A C 1
ATOM 1476 O O . SER A 1 184 ? -2.288 8.955 0.290 1.00 97.19 184 SER A O 1
ATOM 1478 N N . ASP A 1 185 ? -1.944 8.292 2.401 1.00 97.38 185 ASP A N 1
ATOM 1479 C CA . ASP A 1 185 ? -0.613 8.900 2.491 1.00 97.38 185 ASP A CA 1
ATOM 1480 C C . ASP A 1 185 ? 0.402 8.239 1.548 1.00 97.38 185 ASP A C 1
ATOM 1482 O O . ASP A 1 185 ? 1.232 8.925 0.950 1.00 97.38 185 ASP A O 1
ATOM 1486 N N . LEU A 1 186 ? 0.324 6.918 1.351 1.00 98.12 186 LEU A N 1
ATOM 1487 C CA . LEU A 1 186 ? 1.144 6.205 0.365 1.00 98.12 186 LEU A CA 1
ATOM 1488 C C . LEU A 1 186 ? 0.821 6.646 -1.072 1.00 98.12 186 LEU A C 1
ATOM 1490 O O . LEU A 1 186 ? 1.731 6.742 -1.902 1.00 98.12 186 LEU A O 1
ATOM 1494 N N . GLN A 1 187 ? -0.445 6.947 -1.376 1.00 97.31 187 GLN A N 1
ATOM 1495 C CA . GLN A 1 187 ? -0.853 7.479 -2.680 1.00 97.31 187 GLN A CA 1
ATOM 1496 C C . GLN A 1 187 ? -0.319 8.901 -2.890 1.00 97.31 187 GLN A C 1
ATOM 1498 O O . GLN A 1 187 ? 0.331 9.157 -3.903 1.00 97.31 187 GLN A O 1
ATOM 1503 N N . HIS A 1 188 ? -0.459 9.790 -1.902 1.00 97.62 188 HIS A N 1
ATOM 1504 C CA . HIS A 1 188 ? 0.128 11.134 -1.961 1.00 97.62 188 HIS A CA 1
ATOM 1505 C C . HIS A 1 188 ? 1.655 11.111 -2.089 1.00 97.62 188 HIS A C 1
ATOM 1507 O O . HIS A 1 188 ? 2.236 11.873 -2.871 1.00 97.62 188 HIS A O 1
ATOM 1513 N N . PHE A 1 189 ? 2.316 10.210 -1.358 1.00 98.00 189 PHE A N 1
ATOM 1514 C CA . PHE A 1 189 ? 3.748 9.976 -1.500 1.00 98.00 189 PHE A CA 1
ATOM 1515 C C . PHE A 1 189 ? 4.093 9.514 -2.918 1.00 98.00 189 PHE A C 1
ATOM 1517 O O . PHE A 1 189 ? 5.033 10.033 -3.512 1.00 98.00 189 PHE A O 1
ATOM 1524 N N . THR A 1 190 ? 3.320 8.587 -3.486 1.00 97.62 190 THR A N 1
ATOM 1525 C CA . THR A 1 190 ? 3.523 8.081 -4.852 1.00 97.62 190 THR A CA 1
ATOM 1526 C C . THR A 1 190 ? 3.404 9.186 -5.896 1.00 97.62 190 THR A C 1
ATOM 1528 O O . THR A 1 190 ? 4.248 9.271 -6.790 1.00 97.62 190 THR A O 1
ATOM 1531 N N . ASP A 1 191 ? 2.409 10.062 -5.769 1.00 97.06 191 ASP A N 1
ATOM 1532 C CA . ASP A 1 191 ? 2.203 11.178 -6.692 1.00 97.06 191 ASP A CA 1
ATOM 1533 C C . ASP A 1 191 ? 3.335 12.203 -6.595 1.00 97.06 191 ASP A C 1
ATOM 1535 O O . ASP A 1 191 ? 3.879 12.639 -7.614 1.00 97.06 191 ASP A O 1
ATOM 1539 N N . SER A 1 192 ? 3.752 12.531 -5.371 1.00 97.00 192 SER A N 1
ATOM 1540 C CA . SER A 1 192 ? 4.881 13.432 -5.117 1.00 97.00 192 SER A CA 1
ATOM 1541 C C . SER A 1 192 ? 6.184 12.837 -5.649 1.00 97.00 192 SER A C 1
ATOM 1543 O O . SER A 1 192 ? 6.960 13.502 -6.334 1.00 97.00 192 SER A O 1
ATOM 1545 N N . TRP A 1 193 ? 6.406 11.548 -5.397 1.00 96.12 193 TRP A N 1
ATOM 1546 C CA . TRP A 1 193 ? 7.583 10.827 -5.850 1.00 96.12 193 TRP A CA 1
ATOM 1547 C C . TRP A 1 193 ? 7.632 10.733 -7.374 1.00 96.12 193 TRP A C 1
ATOM 1549 O O . TRP A 1 193 ? 8.648 11.032 -7.984 1.00 96.12 193 TRP A O 1
ATOM 1559 N N . ASN A 1 194 ? 6.552 10.359 -8.045 1.00 96.44 194 ASN A N 1
ATOM 1560 C CA . ASN A 1 194 ? 6.606 10.176 -9.493 1.00 96.44 194 ASN A CA 1
ATOM 1561 C C . ASN A 1 194 ? 6.806 11.495 -10.260 1.00 96.44 194 ASN A C 1
ATOM 1563 O O . ASN A 1 194 ? 7.291 11.464 -11.395 1.00 96.44 194 ASN A O 1
ATOM 1567 N N . ASN A 1 195 ? 6.510 12.637 -9.632 1.00 96.50 195 ASN A N 1
ATOM 1568 C CA . ASN A 1 195 ? 6.587 13.964 -10.240 1.00 96.50 195 ASN A CA 1
ATOM 1569 C C . ASN A 1 195 ? 7.705 14.866 -9.683 1.00 96.50 195 ASN A C 1
ATOM 1571 O O . ASN A 1 195 ? 7.836 15.999 -10.145 1.00 96.50 195 ASN A O 1
ATOM 1575 N N . HIS A 1 196 ? 8.542 14.397 -8.748 1.00 93.44 196 HIS A N 1
ATOM 1576 C CA . HIS A 1 196 ? 9.686 15.190 -8.282 1.00 93.44 196 HIS A CA 1
ATOM 1577 C C . HIS A 1 196 ? 10.858 15.126 -9.278 1.00 93.44 196 HIS A C 1
ATOM 1579 O O . HIS A 1 196 ? 11.158 14.052 -9.804 1.00 93.44 196 HIS A O 1
ATOM 1585 N N . PRO A 1 197 ? 11.555 16.245 -9.539 1.00 93.06 197 PRO A N 1
ATOM 1586 C CA . PRO A 1 197 ? 12.731 16.248 -10.400 1.00 93.06 197 PRO A CA 1
ATOM 1587 C C . PRO A 1 197 ? 13.919 15.564 -9.714 1.00 93.06 197 PRO A C 1
ATOM 1589 O O . PRO A 1 197 ? 14.231 15.841 -8.554 1.00 93.06 197 PRO A O 1
ATOM 1592 N N . ILE A 1 198 ? 14.6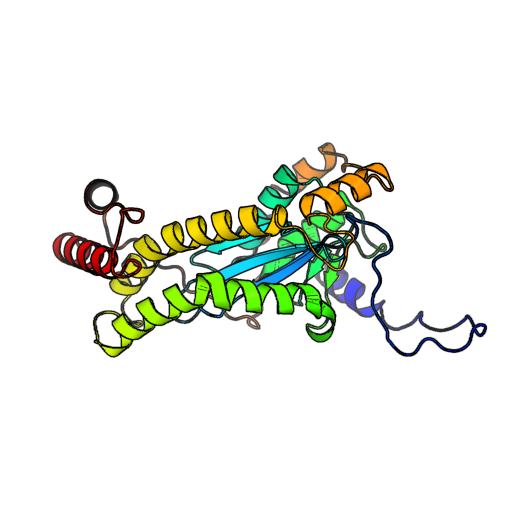34 14.706 -10.447 1.00 87.69 198 ILE A N 1
ATOM 1593 C CA . ILE A 1 198 ? 15.871 14.088 -9.961 1.00 87.69 198 ILE A CA 1
ATOM 1594 C C . ILE A 1 198 ? 17.072 14.873 -10.486 1.00 87.69 198 ILE A C 1
ATOM 1596 O O . ILE A 1 198 ? 17.406 14.816 -11.668 1.00 87.69 198 ILE A O 1
ATOM 1600 N N . SER A 1 199 ? 17.788 15.548 -9.586 1.00 84.56 199 SER A N 1
ATOM 1601 C CA . SER A 1 199 ? 18.946 16.389 -9.934 1.00 84.56 199 SER A CA 1
ATOM 1602 C C . SER A 1 199 ? 20.058 15.655 -10.692 1.00 84.56 199 SER A C 1
ATOM 1604 O O . SER A 1 199 ? 20.728 16.239 -11.538 1.00 84.56 199 SER A O 1
ATOM 1606 N N . THR A 1 200 ? 20.231 14.357 -10.429 1.00 82.31 200 THR A N 1
ATOM 1607 C CA . THR A 1 200 ? 21.230 13.506 -11.107 1.00 82.31 200 THR A CA 1
ATOM 1608 C C . THR A 1 200 ? 20.798 12.998 -12.484 1.00 82.31 200 THR A C 1
ATOM 1610 O O . THR A 1 200 ? 21.636 12.477 -13.208 1.00 82.31 200 THR A O 1
ATOM 1613 N N . GLU A 1 201 ? 19.529 13.170 -12.862 1.00 85.06 201 GLU A N 1
ATOM 1614 C CA . GLU A 1 201 ? 18.946 12.679 -14.120 1.00 85.06 201 GLU A CA 1
ATOM 1615 C C . GLU A 1 201 ? 18.434 13.865 -14.958 1.00 85.06 201 GLU A C 1
ATOM 1617 O O . GLU A 1 201 ? 17.293 13.892 -15.412 1.00 85.06 201 GLU A O 1
ATOM 1622 N N . ALA A 1 202 ? 19.264 14.908 -15.092 1.00 87.00 202 ALA A N 1
ATOM 1623 C CA . ALA A 1 202 ? 18.940 16.146 -15.813 1.00 87.00 202 ALA A CA 1
ATOM 1624 C C . ALA A 1 202 ? 17.653 16.856 -15.331 1.00 87.00 202 ALA A C 1
ATOM 1626 O O . ALA A 1 202 ? 16.991 17.538 -16.110 1.00 87.00 202 ALA A O 1
ATOM 1627 N N . ASN A 1 203 ? 17.307 16.716 -14.044 1.00 90.56 203 ASN A N 1
ATOM 1628 C CA . ASN A 1 203 ? 16.060 17.210 -13.442 1.00 90.56 203 ASN A CA 1
ATOM 1629 C C . ASN A 1 203 ? 14.779 16.614 -14.045 1.00 90.56 203 ASN A C 1
ATOM 1631 O O . ASN A 1 203 ? 13.698 17.170 -13.854 1.00 90.56 203 ASN A O 1
ATOM 1635 N N . LEU A 1 204 ? 14.872 15.471 -14.728 1.00 91.06 204 LEU A N 1
ATOM 1636 C CA . LEU A 1 204 ? 13.694 14.732 -15.160 1.00 91.06 204 LEU A CA 1
ATOM 1637 C C . LEU A 1 204 ? 13.016 14.066 -13.962 1.00 91.06 204 LEU A C 1
ATOM 1639 O O . LEU A 1 204 ? 13.672 13.595 -13.027 1.00 91.06 204 LEU A O 1
ATOM 1643 N N . THR A 1 205 ? 11.689 14.001 -14.006 1.00 95.50 205 THR A N 1
ATOM 1644 C CA . THR A 1 205 ? 10.906 13.246 -13.024 1.00 95.50 205 THR A CA 1
ATOM 1645 C C . THR A 1 205 ? 10.916 11.750 -13.350 1.00 95.50 205 THR A C 1
ATOM 1647 O O . THR A 1 205 ? 11.087 11.377 -14.520 1.00 95.50 205 THR A O 1
ATOM 1650 N N . PRO A 1 206 ? 10.676 10.857 -12.369 1.00 94.44 206 PRO A N 1
ATOM 1651 C CA . PRO A 1 206 ? 10.456 9.439 -12.648 1.00 94.44 206 PRO A CA 1
ATOM 1652 C C . PRO A 1 206 ? 9.413 9.185 -13.739 1.00 94.44 206 PRO A C 1
ATOM 1654 O O . PRO A 1 206 ? 9.616 8.351 -14.622 1.00 94.44 206 PRO A O 1
ATOM 1657 N N . GLN A 1 207 ? 8.318 9.946 -13.727 1.00 94.38 207 GLN A N 1
ATOM 1658 C CA . GLN A 1 207 ? 7.257 9.853 -14.723 1.00 94.38 207 GLN A CA 1
ATOM 1659 C C . GLN A 1 207 ? 7.723 10.272 -16.129 1.00 94.38 207 GLN A C 1
ATOM 1661 O O . GLN A 1 207 ? 7.352 9.623 -17.110 1.00 94.38 207 GLN A O 1
ATOM 1666 N N . GLN A 1 208 ? 8.547 11.318 -16.246 1.00 93.19 208 GLN A N 1
ATOM 1667 C CA . GLN A 1 208 ? 9.120 11.749 -17.527 1.00 93.19 208 GLN A CA 1
ATOM 1668 C C . GLN A 1 208 ? 10.116 10.723 -18.068 1.00 93.19 208 GLN A C 1
ATOM 1670 O O . GLN A 1 208 ? 10.028 10.347 -19.235 1.00 93.19 208 GLN A O 1
ATOM 1675 N N . MET A 1 209 ? 11.016 10.216 -17.220 1.00 91.25 209 MET A N 1
ATOM 1676 C CA . MET A 1 209 ? 11.965 9.165 -17.605 1.00 91.25 209 MET A CA 1
ATOM 1677 C C . MET A 1 209 ? 11.251 7.890 -18.058 1.00 91.25 209 MET A C 1
ATOM 1679 O O . MET A 1 209 ? 11.659 7.268 -19.038 1.00 91.25 209 MET A O 1
ATOM 1683 N N . TRP A 1 210 ? 10.160 7.522 -17.379 1.00 89.44 210 TRP A N 1
ATOM 1684 C CA . TRP A 1 210 ? 9.299 6.420 -17.798 1.00 89.44 210 TRP A CA 1
ATOM 1685 C C . TRP A 1 210 ? 8.729 6.649 -19.203 1.00 89.44 210 TRP A C 1
ATOM 1687 O O . TRP A 1 210 ? 8.829 5.772 -20.059 1.00 89.44 210 TRP A O 1
ATOM 1697 N N . HIS A 1 211 ? 8.168 7.834 -19.466 1.00 89.50 211 HIS A N 1
ATOM 1698 C CA . HIS A 1 211 ? 7.538 8.141 -20.751 1.00 89.50 211 HIS A CA 1
ATOM 1699 C C . HIS A 1 211 ? 8.544 8.205 -21.907 1.00 89.50 211 HIS A C 1
ATOM 1701 O O . HIS A 1 211 ? 8.331 7.565 -22.934 1.00 89.50 211 HIS A O 1
ATOM 1707 N N . ILE A 1 212 ? 9.669 8.906 -21.723 1.00 88.31 212 ILE A N 1
ATOM 1708 C CA . ILE A 1 212 ? 10.775 8.951 -22.699 1.00 88.31 212 ILE A CA 1
ATOM 1709 C C . ILE A 1 212 ? 11.225 7.532 -23.036 1.00 88.31 212 ILE A C 1
ATOM 1711 O O . ILE A 1 212 ? 11.415 7.176 -24.196 1.00 88.31 212 ILE A O 1
ATOM 1715 N N . GLY A 1 213 ? 11.326 6.703 -22.008 1.00 84.56 213 GLY A N 1
ATOM 1716 C CA . GLY A 1 213 ? 11.642 5.306 -22.147 1.00 84.56 213 GLY A CA 1
ATOM 1717 C C . GLY A 1 213 ? 10.688 4.480 -22.968 1.00 84.56 213 GLY A C 1
ATOM 1718 O O . GLY A 1 213 ? 11.119 3.688 -23.802 1.00 84.56 213 GLY A O 1
ATOM 1719 N N . MET A 1 214 ? 9.396 4.692 -22.749 1.00 83.94 214 MET A N 1
ATOM 1720 C CA . MET A 1 214 ? 8.366 4.027 -23.528 1.00 83.94 214 MET A CA 1
ATOM 1721 C C . MET A 1 214 ? 8.362 4.433 -24.993 1.00 83.94 214 MET A C 1
ATOM 1723 O O . MET A 1 214 ? 8.091 3.593 -25.844 1.00 83.94 214 MET A O 1
ATOM 1727 N N . LEU A 1 215 ? 8.720 5.681 -25.293 1.00 85.62 215 LEU A N 1
ATOM 1728 C CA . LEU A 1 215 ? 8.876 6.149 -26.669 1.00 85.62 215 LEU A CA 1
ATOM 1729 C C . LEU A 1 215 ? 10.121 5.559 -27.347 1.00 85.62 215 LEU A C 1
ATOM 1731 O O . LEU A 1 215 ? 10.082 5.249 -28.533 1.00 85.62 215 LEU A O 1
ATOM 1735 N N . GLN A 1 216 ? 11.221 5.396 -26.607 1.00 84.12 216 GLN A N 1
ATOM 1736 C CA . GLN A 1 216 ? 12.478 4.860 -27.141 1.00 84.12 216 GLN A CA 1
ATOM 1737 C C . GLN A 1 216 ? 12.451 3.339 -27.329 1.00 84.12 216 GLN A C 1
ATOM 1739 O O . GLN A 1 216 ? 13.029 2.827 -28.285 1.00 84.12 216 GLN A O 1
ATOM 1744 N N . ALA A 1 217 ? 11.796 2.620 -26.419 1.00 83.19 217 ALA A N 1
ATOM 1745 C CA . ALA A 1 217 ? 11.722 1.165 -26.422 1.00 83.19 217 ALA A CA 1
ATOM 1746 C C . ALA A 1 217 ? 10.333 0.693 -25.954 1.00 83.19 217 ALA A C 1
ATOM 1748 O O . ALA A 1 217 ? 10.164 0.303 -24.793 1.00 83.19 217 ALA A O 1
ATOM 1749 N N . PRO A 1 218 ? 9.327 0.716 -26.849 1.00 82.50 218 PRO A N 1
ATOM 1750 C CA . PRO A 1 218 ? 7.983 0.252 -26.542 1.00 82.50 218 PRO A CA 1
ATOM 1751 C C . PRO A 1 218 ? 7.993 -1.197 -26.054 1.00 82.50 218 PRO A C 1
ATOM 1753 O O . PRO A 1 218 ? 8.610 -2.073 -26.665 1.00 82.50 218 PRO A O 1
ATOM 1756 N N . VAL A 1 219 ? 7.279 -1.466 -24.964 1.00 83.81 219 VAL A N 1
ATOM 1757 C CA . VAL A 1 219 ? 7.028 -2.832 -24.513 1.00 83.81 219 VAL A CA 1
ATOM 1758 C C . VAL A 1 219 ? 5.690 -3.270 -25.109 1.00 83.81 219 VAL A C 1
ATOM 1760 O O . VAL A 1 219 ? 4.686 -2.615 -24.845 1.00 83.81 219 VAL A O 1
ATOM 1763 N N . PRO A 1 220 ? 5.651 -4.344 -25.923 1.00 83.56 220 PRO A N 1
ATOM 1764 C CA . PRO A 1 220 ? 4.406 -4.802 -26.527 1.00 83.56 220 PRO A CA 1
ATOM 1765 C C . PRO A 1 220 ? 3.374 -5.147 -25.456 1.00 83.56 220 PRO A C 1
ATOM 1767 O O . PRO A 1 220 ? 3.718 -5.777 -24.453 1.00 83.56 220 PRO A O 1
ATOM 1770 N N . GLU A 1 221 ? 2.116 -4.789 -25.666 1.00 84.31 221 GLU A N 1
ATOM 1771 C CA . GLU A 1 221 ? 1.023 -5.281 -24.829 1.00 84.31 221 GLU A CA 1
ATOM 1772 C C . GLU A 1 221 ? 0.783 -6.775 -25.131 1.00 84.31 221 GLU A C 1
ATOM 1774 O O . GLU A 1 221 ? 0.914 -7.197 -26.285 1.00 84.31 221 GLU A O 1
ATOM 1779 N N . PRO A 1 222 ? 0.517 -7.610 -24.114 1.00 83.56 222 PRO A N 1
ATOM 1780 C CA . PRO A 1 222 ? 0.215 -9.019 -24.322 1.00 83.56 222 PRO A CA 1
ATOM 1781 C C . PRO A 1 222 ? -1.150 -9.199 -24.994 1.00 83.56 222 PRO A C 1
ATOM 1783 O O . PRO A 1 222 ? -2.024 -8.335 -24.921 1.00 83.56 222 PRO A O 1
ATOM 1786 N N . ASN A 1 223 ? -1.349 -10.348 -25.638 1.00 74.56 223 ASN A N 1
ATOM 1787 C CA . ASN A 1 223 ? -2.642 -10.685 -26.215 1.00 74.56 223 ASN A CA 1
ATOM 1788 C C . ASN A 1 223 ? -3.633 -11.053 -25.098 1.00 74.56 223 ASN A C 1
ATOM 1790 O O . ASN A 1 223 ? -3.515 -12.108 -24.478 1.00 74.56 223 ASN A O 1
ATOM 1794 N N . TYR A 1 224 ? -4.632 -10.198 -24.858 1.00 68.44 224 TYR A N 1
ATOM 1795 C CA . TYR A 1 224 ? -5.609 -10.389 -23.780 1.00 68.44 224 TYR A CA 1
ATOM 1796 C C . TYR A 1 224 ? -6.460 -11.663 -23.912 1.00 68.44 224 TYR A C 1
ATOM 1798 O O . TYR A 1 224 ? -7.034 -12.101 -22.918 1.00 68.44 224 TYR A O 1
ATOM 1806 N N . ALA A 1 225 ? -6.516 -12.294 -25.090 1.00 63.25 225 ALA A N 1
ATOM 1807 C CA . ALA A 1 225 ? -7.195 -13.581 -25.261 1.00 63.25 225 ALA A CA 1
ATOM 1808 C C . ALA A 1 225 ? -6.582 -14.695 -24.387 1.00 63.25 225 ALA A C 1
ATOM 1810 O O . ALA A 1 225 ? -7.296 -15.583 -23.934 1.00 63.25 225 ALA A O 1
ATOM 1811 N N . GLU A 1 226 ? -5.282 -14.623 -24.089 1.00 57.09 226 GLU A N 1
ATOM 1812 C CA . GLU A 1 226 ? -4.581 -15.610 -23.253 1.00 57.09 226 GLU A CA 1
ATOM 1813 C C . GLU A 1 226 ? -4.804 -15.379 -21.745 1.00 57.09 226 GLU A C 1
ATOM 1815 O O . GLU A 1 226 ? -4.604 -16.289 -20.942 1.00 57.09 226 GLU A O 1
ATOM 1820 N N . LEU A 1 227 ? -5.264 -14.185 -21.347 1.00 59.06 227 LEU A N 1
ATOM 1821 C CA . LEU A 1 227 ? -5.524 -13.822 -19.947 1.00 59.06 227 LEU A CA 1
ATOM 1822 C C . LEU A 1 227 ? -6.837 -14.406 -19.403 1.00 59.06 227 LEU A C 1
ATOM 1824 O O . LEU A 1 227 ? -6.942 -14.627 -18.200 1.00 59.06 227 LEU A O 1
ATOM 1828 N N . GLN A 1 228 ? -7.817 -14.704 -20.266 1.00 51.91 228 GLN A N 1
ATOM 1829 C CA . GLN A 1 228 ? -9.116 -15.269 -19.859 1.00 51.91 228 GLN A CA 1
ATOM 1830 C C . GLN A 1 228 ? -9.002 -16.676 -19.245 1.00 51.91 228 GLN A C 1
ATOM 1832 O O . GLN A 1 228 ? -9.925 -17.143 -18.588 1.00 51.91 228 GLN A O 1
ATOM 1837 N N . HIS A 1 229 ? -7.864 -17.351 -19.425 1.00 51.28 229 HIS A N 1
ATOM 1838 C CA . HIS A 1 229 ? -7.611 -18.684 -18.878 1.00 51.28 229 HIS A CA 1
ATOM 1839 C C . HIS A 1 229 ? -7.007 -18.682 -17.465 1.00 51.28 229 HIS A C 1
ATOM 1841 O O . HIS A 1 229 ? -6.845 -19.753 -16.883 1.00 51.28 229 HIS A O 1
ATOM 1847 N N . ILE A 1 230 ? -6.672 -17.513 -16.908 1.00 52.78 230 ILE A N 1
ATOM 1848 C CA . ILE A 1 230 ? -6.064 -17.400 -15.572 1.00 52.78 230 ILE A CA 1
ATOM 1849 C C . ILE A 1 230 ? -7.129 -17.485 -14.458 1.00 52.78 230 ILE A C 1
ATOM 1851 O O . ILE A 1 230 ? -6.822 -17.939 -13.361 1.00 52.78 230 ILE A O 1
ATOM 1855 N N . ASP A 1 231 ? -8.393 -17.161 -14.754 1.00 44.88 231 ASP A N 1
ATOM 1856 C CA . ASP A 1 231 ? -9.495 -17.053 -13.775 1.00 44.88 231 ASP A CA 1
ATOM 1857 C C . ASP A 1 231 ? -10.077 -18.398 -13.272 1.00 44.88 231 ASP A C 1
ATOM 1859 O O . ASP A 1 231 ? -11.035 -18.412 -12.500 1.00 44.88 231 ASP A O 1
ATOM 1863 N N . HIS A 1 232 ? -9.546 -19.552 -13.700 1.00 41.75 232 HIS A N 1
ATOM 1864 C CA . HIS A 1 232 ? -10.189 -20.861 -13.466 1.00 41.75 232 HIS A CA 1
ATOM 1865 C C . HIS A 1 232 ? -9.302 -21.955 -12.859 1.00 41.75 232 HIS A C 1
ATOM 1867 O O . HIS A 1 232 ? -9.662 -23.131 -12.910 1.00 41.75 232 HIS A O 1
ATOM 1873 N N . GLN A 1 233 ? -8.166 -21.611 -12.252 1.00 42.09 233 GLN A N 1
ATOM 1874 C CA . GLN A 1 233 ? -7.382 -22.584 -11.485 1.00 42.09 233 GLN A CA 1
ATOM 1875 C C . GLN A 1 233 ? -7.138 -22.103 -10.055 1.00 42.09 233 GLN A C 1
ATOM 1877 O O . GLN A 1 233 ? -6.013 -21.797 -9.665 1.00 42.09 233 GLN A O 1
ATOM 1882 N N . GLU A 1 234 ? -8.203 -22.112 -9.250 1.00 41.69 234 GLU A N 1
ATOM 1883 C CA . GLU A 1 234 ? -8.095 -22.299 -7.799 1.00 41.69 234 GLU A CA 1
ATOM 1884 C C . GLU A 1 234 ? -7.636 -23.743 -7.518 1.00 41.69 234 GLU A C 1
ATOM 1886 O O . GLU A 1 234 ? -8.376 -24.577 -7.003 1.00 41.69 234 GLU A O 1
ATOM 1891 N N . GLU A 1 235 ? -6.405 -24.087 -7.894 1.00 39.03 235 GLU A N 1
ATOM 1892 C CA . GLU A 1 235 ? -5.741 -25.212 -7.242 1.00 39.03 235 GLU A CA 1
ATOM 1893 C C . GLU A 1 235 ? -5.206 -24.673 -5.918 1.00 39.03 235 GLU A C 1
ATOM 1895 O O . GLU A 1 235 ? -4.231 -23.917 -5.891 1.00 39.03 235 GLU A O 1
ATOM 1900 N N . ALA A 1 236 ? -5.903 -25.023 -4.833 1.00 37.19 236 ALA A N 1
ATOM 1901 C CA . ALA A 1 236 ? -5.455 -24.812 -3.468 1.00 37.19 236 ALA A CA 1
ATOM 1902 C C . ALA A 1 236 ? -4.053 -25.415 -3.323 1.00 37.19 236 ALA A C 1
ATOM 1904 O O . ALA A 1 236 ? -3.887 -26.628 -3.199 1.00 37.19 236 ALA A O 1
ATOM 1905 N N . SER A 1 237 ? -3.025 -24.573 -3.398 1.00 39.59 237 SER A N 1
ATOM 1906 C CA . SER A 1 237 ? -1.689 -24.976 -3.000 1.00 39.59 237 SER A CA 1
ATOM 1907 C C . SER A 1 237 ? -1.731 -25.168 -1.493 1.00 39.59 237 SER A C 1
ATOM 1909 O O . SER A 1 237 ? -1.911 -24.191 -0.766 1.00 39.59 237 SER A O 1
ATOM 1911 N N . GLU A 1 238 ? -1.602 -26.415 -1.042 1.00 38.59 238 GLU A N 1
ATOM 1912 C CA . GLU A 1 238 ? -1.306 -26.709 0.355 1.00 38.59 238 GLU A CA 1
ATOM 1913 C C . GLU A 1 238 ? -0.090 -25.875 0.761 1.00 38.59 238 GLU A C 1
ATOM 1915 O O . GLU A 1 238 ? 0.980 -25.945 0.148 1.00 38.59 238 GLU A O 1
ATOM 1920 N N . ASP A 1 239 ? -0.332 -25.005 1.735 1.00 40.50 239 ASP A N 1
ATOM 1921 C CA . ASP A 1 239 ? 0.575 -23.987 2.231 1.00 40.50 239 ASP A CA 1
ATOM 1922 C C . ASP A 1 239 ? 1.807 -24.686 2.820 1.00 40.50 239 ASP A C 1
ATOM 1924 O O . ASP A 1 239 ? 1.792 -25.190 3.943 1.00 40.50 239 ASP A O 1
ATOM 1928 N N . THR A 1 240 ? 2.879 -24.816 2.035 1.00 40.41 240 THR A N 1
ATOM 1929 C CA . THR A 1 240 ? 4.156 -25.300 2.563 1.00 40.41 240 THR A CA 1
ATOM 1930 C C . THR A 1 240 ? 4.794 -24.183 3.386 1.00 40.41 240 THR A C 1
ATOM 1932 O O . THR A 1 240 ? 5.573 -23.379 2.878 1.00 40.41 240 THR A O 1
ATOM 1935 N N . ASP A 1 241 ? 4.389 -24.170 4.652 1.00 44.78 241 ASP A N 1
ATOM 1936 C CA . ASP A 1 241 ? 4.884 -23.530 5.876 1.00 44.78 241 ASP A CA 1
ATOM 1937 C C . ASP A 1 241 ? 6.356 -23.047 5.871 1.00 44.78 241 ASP A C 1
ATOM 1939 O O . ASP A 1 241 ? 7.227 -23.620 6.527 1.00 44.78 241 ASP A O 1
ATOM 1943 N N . GLN A 1 242 ? 6.672 -21.987 5.114 1.00 48.34 242 GLN A N 1
ATOM 1944 C CA . GLN A 1 242 ? 7.972 -21.289 5.194 1.00 48.34 242 GLN A CA 1
ATOM 1945 C C . GLN A 1 242 ? 7.870 -19.751 5.144 1.00 48.34 242 GLN A C 1
ATOM 1947 O O . GLN A 1 242 ? 8.892 -19.071 5.023 1.00 48.34 242 GLN A O 1
ATOM 1952 N N . GLY A 1 243 ? 6.666 -19.180 5.252 1.00 60.47 243 GLY A N 1
ATOM 1953 C CA . GLY A 1 243 ? 6.425 -17.732 5.211 1.00 60.47 243 GLY A CA 1
ATOM 1954 C C . GLY A 1 243 ? 5.841 -17.178 6.512 1.00 60.47 243 GLY A C 1
ATOM 1955 O O . GLY A 1 243 ? 5.248 -17.905 7.301 1.00 60.47 243 GLY A O 1
ATOM 1956 N N . VAL A 1 244 ? 5.983 -15.868 6.740 1.00 71.12 244 VAL A N 1
ATOM 1957 C CA . VAL A 1 244 ? 5.203 -15.181 7.784 1.00 71.12 244 VAL A CA 1
ATOM 1958 C C . VAL A 1 244 ? 3.757 -15.113 7.303 1.00 71.12 244 VAL A C 1
ATOM 1960 O O . VAL A 1 244 ? 3.539 -14.597 6.218 1.00 71.12 244 VAL A O 1
ATOM 1963 N N . VAL A 1 245 ? 2.785 -15.600 8.073 1.00 82.75 245 VAL A N 1
ATOM 1964 C CA . VAL A 1 245 ? 1.353 -15.507 7.736 1.00 82.75 245 VAL A CA 1
ATOM 1965 C C . VAL A 1 245 ? 0.696 -14.467 8.635 1.00 82.75 245 VAL A C 1
ATOM 1967 O O . VAL A 1 245 ? 0.820 -14.534 9.858 1.00 82.75 245 VAL A O 1
ATOM 1970 N N . VAL A 1 246 ? 0.009 -13.495 8.035 1.00 85.06 246 VAL A N 1
ATOM 1971 C CA . VAL A 1 246 ? -0.785 -12.507 8.775 1.00 85.06 246 VAL A CA 1
ATOM 1972 C C . VAL A 1 246 ? -2.192 -13.070 9.011 1.00 85.06 246 VAL A C 1
ATOM 1974 O O . VAL A 1 246 ? -2.857 -13.412 8.031 1.00 85.06 246 VAL A O 1
ATOM 1977 N N . PRO A 1 247 ? -2.665 -13.170 10.269 1.00 86.06 247 PRO A N 1
ATOM 1978 C CA . PRO A 1 247 ? -3.996 -13.694 10.565 1.00 86.06 247 PRO A CA 1
ATOM 1979 C C . PRO A 1 247 ? -5.113 -12.841 9.953 1.00 86.06 247 PRO A C 1
ATOM 1981 O O . PRO A 1 247 ? -5.110 -11.616 10.088 1.00 86.06 247 PRO A O 1
ATOM 1984 N N . ASP A 1 248 ? -6.106 -13.494 9.347 1.00 89.12 248 ASP A N 1
ATOM 1985 C CA . ASP A 1 248 ? -7.342 -12.828 8.936 1.00 89.12 248 ASP A CA 1
ATOM 1986 C C . ASP A 1 248 ? -8.188 -12.502 10.177 1.00 89.12 248 ASP A C 1
ATOM 1988 O O . ASP A 1 248 ? -8.560 -13.393 10.943 1.00 89.12 248 ASP A O 1
ATOM 1992 N N . ILE A 1 249 ? -8.514 -11.221 10.365 1.00 91.25 249 ILE A N 1
ATOM 1993 C CA . ILE A 1 249 ? -9.347 -10.747 11.476 1.00 91.25 249 ILE A CA 1
ATOM 1994 C C . ILE A 1 249 ? -10.752 -10.429 10.938 1.00 91.25 249 ILE A C 1
ATOM 1996 O O . ILE A 1 249 ? -10.907 -9.457 10.192 1.00 91.25 249 ILE A O 1
ATOM 2000 N N . PRO A 1 250 ? -11.788 -11.226 11.267 1.00 90.69 250 PRO A N 1
ATOM 2001 C CA . PRO A 1 250 ? -13.152 -10.925 10.852 1.00 90.69 250 PRO A CA 1
ATOM 2002 C C . PRO A 1 250 ? -13.697 -9.711 11.611 1.00 90.69 250 PRO A C 1
ATOM 2004 O O . PRO A 1 250 ? -13.240 -9.379 12.706 1.00 90.69 250 PRO A O 1
ATOM 2007 N N . SER A 1 251 ? -14.713 -9.058 11.043 1.00 92.56 251 SER A N 1
ATOM 2008 C CA . SER A 1 251 ? -15.415 -8.006 11.777 1.00 92.56 251 SER A CA 1
ATOM 2009 C C . SER A 1 251 ? -16.149 -8.609 12.980 1.00 92.56 251 SER A C 1
ATOM 2011 O O . SER A 1 251 ? -16.872 -9.591 12.801 1.00 92.56 251 SER A O 1
ATOM 2013 N N . PRO A 1 252 ? -16.005 -8.033 14.186 1.00 93.62 252 PRO A N 1
ATOM 2014 C CA . PRO A 1 252 ? -16.751 -8.476 15.359 1.00 93.62 252 PRO A CA 1
ATOM 2015 C C . PRO A 1 252 ? -18.208 -7.979 15.349 1.00 93.62 252 PRO A C 1
ATOM 2017 O O . PRO A 1 252 ? -19.002 -8.403 16.180 1.00 93.62 252 PRO A O 1
ATOM 2020 N N . LEU A 1 253 ? -18.564 -7.073 14.431 1.00 94.56 253 LEU A N 1
ATOM 2021 C CA . LEU A 1 253 ? -19.887 -6.462 14.343 1.00 94.56 253 LEU A CA 1
ATOM 2022 C C . LEU A 1 253 ? -20.794 -7.201 13.354 1.00 94.56 253 LEU A C 1
ATOM 2024 O O . LEU A 1 253 ? -20.342 -7.747 12.346 1.00 94.56 253 LEU A O 1
ATOM 2028 N N . SER A 1 254 ? -22.106 -7.129 13.595 1.00 95.56 254 SER A N 1
ATOM 2029 C CA . SER A 1 254 ? -23.106 -7.457 12.576 1.00 95.56 254 SER A CA 1
ATOM 2030 C C . SER A 1 254 ? -22.985 -6.511 11.373 1.00 95.56 254 SER A C 1
ATOM 2032 O O . SER A 1 254 ? -22.461 -5.400 11.486 1.00 95.56 254 SER A O 1
ATOM 2034 N N . ALA A 1 255 ? -23.517 -6.913 10.216 1.00 94.75 255 ALA A N 1
ATOM 2035 C CA . ALA A 1 255 ? -23.514 -6.062 9.023 1.00 94.75 255 ALA A CA 1
ATOM 2036 C C . ALA A 1 255 ? -24.203 -4.703 9.268 1.00 94.75 255 ALA A C 1
ATOM 2038 O O . ALA A 1 255 ? -23.733 -3.678 8.781 1.00 94.75 255 ALA A O 1
ATOM 2039 N N . GLU A 1 256 ? -25.274 -4.683 10.066 1.00 95.88 256 GLU A N 1
ATOM 2040 C CA . GLU A 1 256 ? -25.988 -3.459 10.446 1.00 95.88 256 GLU A CA 1
ATOM 2041 C C . GLU A 1 256 ? -25.113 -2.542 11.312 1.00 95.88 256 GLU A C 1
ATOM 2043 O O . GLU A 1 256 ? -24.948 -1.362 10.996 1.00 95.88 256 GLU A O 1
ATOM 2048 N N . ASN A 1 257 ? -24.474 -3.089 12.351 1.00 95.75 257 ASN A N 1
ATOM 2049 C CA . ASN A 1 257 ? -23.600 -2.315 13.235 1.00 95.75 257 ASN A CA 1
ATOM 2050 C C . ASN A 1 257 ? -22.327 -1.846 12.522 1.00 95.75 257 ASN A C 1
ATOM 2052 O O . ASN A 1 257 ? -21.815 -0.772 12.827 1.00 95.75 257 ASN A O 1
ATOM 2056 N N . LEU A 1 258 ? -21.832 -2.603 11.540 1.00 95.12 258 LEU A N 1
ATOM 2057 C CA . LEU A 1 258 ? -20.698 -2.191 10.717 1.00 95.12 258 LEU A CA 1
ATOM 2058 C C . LEU A 1 258 ? -21.037 -0.965 9.854 1.00 95.12 258 LEU A C 1
ATOM 2060 O O . LE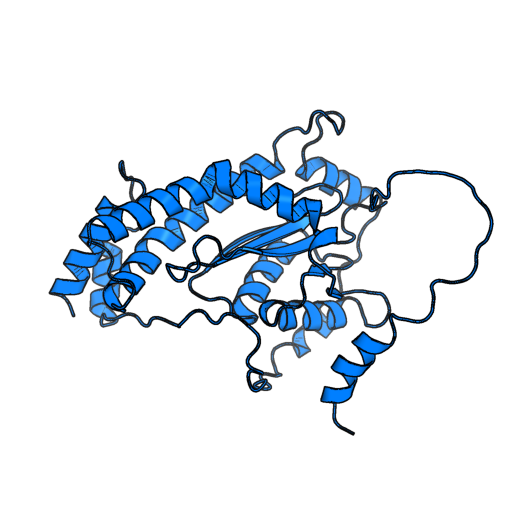U A 1 258 ? -20.216 -0.056 9.734 1.00 95.12 258 LEU A O 1
ATOM 2064 N N . VAL A 1 259 ? -22.249 -0.904 9.294 1.00 95.50 259 VAL A N 1
ATOM 2065 C CA . VAL A 1 259 ? -22.731 0.282 8.563 1.00 95.50 259 VAL A CA 1
ATOM 2066 C C . VAL A 1 259 ? -22.874 1.480 9.505 1.00 95.50 259 VAL A C 1
ATOM 2068 O O . VAL A 1 259 ? -22.510 2.599 9.137 1.00 95.50 259 VAL A O 1
ATOM 2071 N N . LEU A 1 260 ? -23.353 1.262 10.734 1.00 96.31 260 LEU A N 1
ATOM 2072 C CA . LEU A 1 260 ? -23.422 2.315 11.751 1.00 96.31 260 LEU A CA 1
ATOM 2073 C C . LEU A 1 260 ? -22.026 2.835 12.130 1.00 96.31 260 LEU A C 1
ATOM 2075 O O . LEU A 1 260 ? -21.823 4.049 12.114 1.00 96.31 260 LEU A O 1
ATOM 2079 N N . LEU A 1 261 ? -21.050 1.945 12.354 1.00 96.88 261 LEU A N 1
ATOM 2080 C CA . LEU A 1 261 ? -19.653 2.320 12.600 1.00 96.88 261 LEU A CA 1
ATOM 2081 C C . LEU A 1 261 ? -19.109 3.188 11.458 1.00 96.88 261 LEU A C 1
ATOM 2083 O O . LEU A 1 261 ? -18.548 4.248 11.710 1.00 96.88 261 LEU A O 1
ATOM 2087 N N . GLN A 1 262 ? -19.324 2.778 10.204 1.00 95.31 262 GLN A N 1
ATOM 2088 C CA . GLN A 1 262 ? -18.889 3.529 9.018 1.00 95.31 262 GLN A CA 1
ATOM 2089 C C . GLN A 1 262 ? -19.513 4.918 8.904 1.00 95.31 262 GLN A C 1
ATOM 2091 O O . GLN A 1 262 ? -18.873 5.839 8.396 1.00 95.31 262 GLN A O 1
ATOM 2096 N N . ARG A 1 263 ? -20.746 5.080 9.383 1.00 94.81 263 ARG A N 1
ATOM 2097 C CA . ARG A 1 263 ? -21.429 6.372 9.406 1.00 94.81 263 ARG A CA 1
ATOM 2098 C C . ARG A 1 263 ? -20.906 7.280 10.520 1.00 94.81 263 ARG A C 1
ATOM 2100 O O . ARG A 1 263 ? -20.823 8.488 10.320 1.00 94.81 263 ARG A O 1
ATOM 2107 N N . GLU A 1 264 ? -20.599 6.722 11.686 1.00 94.88 264 GLU A N 1
ATOM 2108 C CA . GLU A 1 264 ? -20.280 7.498 12.892 1.00 94.88 264 GLU A CA 1
ATOM 2109 C C . GLU A 1 264 ? -18.785 7.761 13.068 1.00 94.88 264 GLU A C 1
ATOM 2111 O O . GLU A 1 264 ? -18.389 8.825 13.550 1.00 94.88 264 GLU A O 1
ATOM 2116 N N . VAL A 1 265 ? -17.942 6.827 12.634 1.00 96.69 265 VAL A N 1
ATOM 2117 C CA . VAL A 1 265 ? -16.490 6.908 12.763 1.00 96.69 265 VAL A CA 1
ATOM 2118 C C . VAL A 1 265 ? -15.859 6.817 11.383 1.00 96.69 265 VAL A C 1
ATOM 2120 O O . VAL A 1 265 ? -15.399 5.767 10.957 1.00 96.69 265 VAL A O 1
ATOM 2123 N N . ASN A 1 266 ? -15.798 7.944 10.672 1.00 95.69 266 ASN A N 1
ATOM 2124 C CA . ASN A 1 266 ? -15.072 8.000 9.406 1.00 95.69 266 ASN A CA 1
ATOM 2125 C C . ASN A 1 266 ? -13.560 7.810 9.659 1.00 95.69 266 ASN A C 1
ATOM 2127 O O . ASN A 1 266 ? -12.932 8.700 10.247 1.00 95.69 266 ASN A O 1
ATOM 2131 N N . PRO A 1 267 ? -12.938 6.713 9.183 1.00 95.00 267 PRO A N 1
ATOM 2132 C CA . PRO A 1 267 ? -11.531 6.447 9.440 1.00 95.00 267 PRO A CA 1
ATOM 2133 C C . PRO A 1 267 ? -10.610 7.462 8.757 1.00 95.00 267 PRO A C 1
ATOM 2135 O O . PRO A 1 267 ? -9.488 7.634 9.211 1.00 95.00 267 PRO A O 1
ATOM 2138 N N . SER A 1 268 ? -11.075 8.175 7.728 1.00 92.62 268 SER A N 1
ATOM 2139 C CA . SER A 1 268 ? -10.325 9.209 7.006 1.00 92.62 268 SER A CA 1
ATOM 2140 C C . SER A 1 268 ? -10.589 10.630 7.513 1.00 92.62 268 SER A C 1
ATOM 2142 O O . SER A 1 268 ? -10.180 11.582 6.856 1.00 92.62 268 SER A O 1
ATOM 2144 N N . SER A 1 269 ? -11.277 10.813 8.648 1.00 92.88 269 SER A N 1
ATOM 2145 C CA . SER A 1 269 ? -11.497 12.157 9.198 1.00 92.88 269 SER A CA 1
ATOM 2146 C C . SER A 1 269 ? -10.178 12.856 9.544 1.00 92.88 269 SER A C 1
ATOM 2148 O O . SER A 1 269 ? -9.171 12.199 9.825 1.00 92.88 269 SER A O 1
ATOM 2150 N N . ASP A 1 270 ? -10.180 14.181 9.629 1.00 91.25 270 ASP A N 1
ATOM 2151 C CA . ASP A 1 270 ? -9.026 14.895 10.174 1.00 91.25 270 ASP A CA 1
ATOM 2152 C C . ASP A 1 270 ? -8.723 14.418 11.599 1.00 91.25 270 ASP A C 1
ATOM 2154 O O . ASP A 1 270 ? -9.620 14.044 12.363 1.00 91.25 270 ASP A O 1
ATOM 2158 N N . SER A 1 271 ? -7.436 14.383 11.927 1.00 92.00 271 SER A N 1
ATOM 2159 C CA . SER A 1 271 ? -6.940 13.965 13.231 1.00 92.00 271 SER A CA 1
ATOM 2160 C C . SER A 1 271 ? -5.653 14.718 13.538 1.00 92.00 271 SER A C 1
ATOM 2162 O O . SER A 1 271 ? -4.707 14.684 12.752 1.00 92.00 271 SER A O 1
ATOM 2164 N N . ILE A 1 272 ? -5.573 15.279 14.740 1.00 87.81 272 ILE A N 1
ATOM 2165 C CA . ILE A 1 272 ? -4.359 15.923 15.256 1.00 87.81 272 ILE A CA 1
ATOM 2166 C C . ILE A 1 272 ? -3.365 14.932 15.885 1.00 87.81 272 ILE A C 1
ATOM 2168 O O . ILE A 1 272 ? -2.252 15.320 16.222 1.00 87.81 272 ILE A O 1
ATOM 2172 N N . SER A 1 273 ? -3.748 13.660 16.040 1.00 91.69 273 SER A N 1
ATOM 2173 C CA . SER A 1 273 ? -2.953 12.607 16.689 1.00 91.69 273 SER A CA 1
ATOM 2174 C C . SER A 1 273 ? -2.710 11.401 15.772 1.00 91.69 273 SER A C 1
ATOM 2176 O O . SER A 1 273 ? -2.668 10.261 16.224 1.00 91.69 273 SER A O 1
ATOM 2178 N N . PHE A 1 274 ? -2.550 11.636 14.465 1.00 90.38 274 PHE A N 1
ATOM 2179 C CA . PHE A 1 274 ? -2.260 10.591 13.465 1.00 90.38 274 PHE A CA 1
ATOM 2180 C C . PHE A 1 274 ? -3.232 9.392 13.453 1.00 90.38 274 PHE A C 1
ATOM 2182 O O . PHE A 1 274 ? -2.859 8.285 13.083 1.00 90.38 274 PHE A O 1
ATOM 2189 N N . GLY A 1 275 ? -4.493 9.605 13.824 1.00 95.19 275 GLY A N 1
ATOM 2190 C CA . GLY A 1 275 ? -5.560 8.609 13.810 1.00 95.19 275 GLY A CA 1
ATOM 2191 C C . GLY A 1 275 ? -5.814 7.951 15.163 1.00 95.19 275 GLY A C 1
ATOM 2192 O O . GLY A 1 275 ? -6.754 7.167 15.266 1.00 95.19 275 GLY A O 1
ATOM 2193 N N . GLN A 1 276 ? -5.038 8.271 16.203 1.00 96.81 276 GLN A N 1
ATOM 2194 C CA . GLN A 1 276 ? -5.214 7.682 17.535 1.00 96.81 276 GLN A CA 1
ATOM 2195 C C . GLN A 1 276 ? -6.573 8.036 18.155 1.00 96.81 276 GLN A C 1
ATOM 2197 O O . GLN A 1 276 ? -7.255 7.164 18.687 1.00 96.81 276 GLN A O 1
ATOM 2202 N N . ASP A 1 277 ? -7.017 9.289 18.036 1.00 96.25 277 ASP A N 1
ATOM 2203 C CA . ASP A 1 277 ? -8.334 9.723 18.522 1.00 96.25 277 ASP A CA 1
ATOM 2204 C C . ASP A 1 277 ? -9.481 9.006 17.788 1.00 96.25 277 ASP A C 1
ATOM 2206 O O . ASP A 1 277 ? -10.517 8.686 18.375 1.00 96.25 277 ASP A O 1
ATOM 2210 N N . VAL A 1 278 ? -9.294 8.730 16.496 1.00 97.56 278 VAL A N 1
ATOM 2211 C CA . VAL A 1 278 ? -10.269 8.017 15.663 1.00 97.56 278 VAL A CA 1
ATOM 2212 C C . VAL A 1 278 ? -10.302 6.538 16.023 1.00 97.56 278 VAL A C 1
ATOM 2214 O O . VAL A 1 278 ? -11.383 5.966 16.130 1.00 97.56 278 VAL A O 1
ATOM 2217 N N . TYR A 1 279 ? -9.138 5.936 16.280 1.00 98.00 279 TYR A N 1
ATOM 2218 C CA . TYR A 1 279 ? -9.024 4.575 16.796 1.00 98.00 279 TYR A CA 1
ATOM 2219 C C . TYR A 1 279 ? -9.755 4.413 18.130 1.00 98.00 279 TYR A C 1
ATOM 2221 O O . TYR A 1 279 ? -10.575 3.509 18.256 1.00 98.00 279 TYR A O 1
ATOM 2229 N N . LEU A 1 280 ? -9.533 5.310 19.095 1.00 97.38 280 LEU A N 1
ATOM 2230 C CA . LEU A 1 280 ? -10.201 5.240 20.398 1.00 97.38 280 LEU A CA 1
ATOM 2231 C C . LEU A 1 280 ? -11.726 5.366 20.266 1.00 97.38 280 LEU A C 1
ATOM 2233 O O . LEU A 1 280 ? -12.466 4.637 20.926 1.00 97.38 280 LEU A O 1
ATOM 2237 N N . ARG A 1 281 ? -12.209 6.234 19.366 1.00 96.94 281 ARG A N 1
ATOM 2238 C CA . ARG A 1 281 ? -13.643 6.335 19.048 1.00 96.94 281 ARG A CA 1
ATOM 2239 C C . ARG A 1 281 ? -14.191 5.059 18.408 1.00 96.94 281 ARG A C 1
ATOM 2241 O O . ARG A 1 281 ? -15.258 4.603 18.812 1.00 96.94 281 ARG A O 1
ATOM 2248 N N . ALA A 1 282 ? -13.470 4.474 17.450 1.00 97.44 282 ALA A N 1
ATOM 2249 C CA . ALA A 1 282 ? -13.852 3.209 16.823 1.00 97.44 282 ALA A CA 1
ATOM 2250 C C . ALA A 1 282 ? -13.907 2.073 17.852 1.00 97.44 282 ALA A C 1
ATOM 2252 O O . ALA A 1 282 ? -14.881 1.327 17.891 1.00 97.44 282 ALA A O 1
ATOM 2253 N N . LEU A 1 283 ? -12.902 1.981 18.725 1.00 97.62 283 LEU A N 1
ATOM 2254 C CA . LEU A 1 283 ? -12.836 0.973 19.777 1.00 97.62 283 LEU A CA 1
ATOM 2255 C C . LEU A 1 283 ? -14.013 1.106 20.746 1.00 97.62 283 LEU A C 1
ATOM 2257 O O . LEU A 1 283 ? -14.704 0.123 20.997 1.00 97.62 283 LEU A O 1
ATOM 2261 N N . GLN A 1 284 ? -14.298 2.321 21.218 1.00 97.31 284 GLN A N 1
ATOM 2262 C CA . GLN A 1 284 ? -15.439 2.581 22.096 1.00 97.31 284 GLN A CA 1
ATOM 2263 C C . GLN A 1 284 ? -16.775 2.211 21.433 1.00 97.31 284 GLN A C 1
ATOM 2265 O O . GLN A 1 284 ? -17.648 1.625 22.079 1.00 97.31 284 GLN A O 1
ATOM 2270 N N . PHE A 1 285 ? -16.941 2.535 20.147 1.00 97.69 285 PHE A N 1
ATOM 2271 C CA . PHE A 1 285 ? -18.126 2.145 19.388 1.00 97.69 285 PHE A CA 1
ATOM 2272 C C . PHE A 1 285 ? -18.253 0.620 19.324 1.00 97.69 285 PHE A C 1
ATOM 2274 O O . PHE A 1 285 ? -19.290 0.073 19.686 1.00 97.69 285 PHE A O 1
ATOM 2281 N N . VAL A 1 286 ? -17.193 -0.082 18.917 1.00 97.00 286 VAL A N 1
ATOM 2282 C CA . VAL A 1 286 ? -17.235 -1.540 18.758 1.00 97.00 286 VAL A CA 1
ATOM 2283 C C . VAL A 1 286 ? -17.500 -2.223 20.100 1.00 97.00 286 VAL A C 1
ATOM 2285 O O . VAL A 1 286 ? -18.392 -3.055 20.184 1.00 97.00 286 VAL A O 1
ATOM 2288 N N . MET A 1 287 ? -16.835 -1.811 21.182 1.00 95.38 287 MET A N 1
ATOM 2289 C CA . MET A 1 287 ? -17.044 -2.387 22.518 1.00 95.38 287 MET A CA 1
ATOM 2290 C C . MET A 1 287 ? -18.467 -2.203 23.074 1.00 95.38 287 MET A C 1
ATOM 2292 O O . MET A 1 287 ? -18.843 -2.908 24.004 1.00 95.38 287 MET A O 1
ATOM 2296 N N . THR A 1 288 ? -19.256 -1.266 22.538 1.00 95.12 288 THR A N 1
ATOM 2297 C CA . THR A 1 288 ? -20.654 -1.035 22.952 1.00 95.12 288 THR A CA 1
ATOM 2298 C C . THR A 1 288 ? -21.685 -1.713 22.045 1.00 95.12 288 THR A C 1
ATOM 2300 O O . THR A 1 288 ? -22.868 -1.709 22.379 1.00 95.12 288 THR A O 1
ATOM 2303 N N . HIS A 1 289 ? -21.252 -2.297 20.921 1.00 93.31 289 HIS A N 1
ATOM 2304 C CA . HIS A 1 289 ? -22.113 -2.857 19.869 1.00 93.31 289 HIS A CA 1
ATOM 2305 C C . HIS A 1 289 ? -21.740 -4.299 19.463 1.00 93.31 289 HIS A C 1
ATOM 2307 O O . HIS A 1 289 ? -22.257 -4.796 18.454 1.00 93.31 289 HIS A O 1
ATOM 2313 N N . VAL A 1 290 ? -20.845 -4.941 20.223 1.00 83.12 290 VAL A N 1
ATOM 2314 C CA . VAL A 1 290 ? -20.494 -6.374 20.156 1.00 83.12 290 VAL A CA 1
ATOM 2315 C C . VAL A 1 290 ? -21.254 -7.145 21.227 1.00 83.12 290 VAL A C 1
ATOM 2317 O O . VAL A 1 290 ? -21.397 -6.605 22.347 1.00 83.12 290 VAL A O 1
#

Radius of gyration: 21.67 Å; chains: 1; bounding box: 65×54×54 Å

Foldseek 3Di:
DDPVVVVVVLVPVPPPPPDDDPDDDDDPDPPVAPVFWLAEWEKEKDCLVVLLQKIWIWTATPHLRATLFIAMDSWLALVVNVVRNVVSCVVQNHGLAYEYEPDNSCVLVVVVQCLQNNPDPRNYHHDDPVVVVSVVVVVVVCCVQAVVLVSVLVVVCVVVPVADSVDLLLSVLSRQQQRVVSRVSRVVVSVCQQCAFDPVVVRDGSVRSNVVRCVVDPDDHGDCVSVVVSPPDPPPDPPPPDDDTRDDRDQPADPVLVVVLCVPQPSNDDDPSSSNVSSSVSSVSSVVGD

Secondary structure (DSSP, 8-state):
--THHHHHHHHHGGGS------------------SSTTS-EEEEEE-TTGGGT-EEEEEEETTT--EEEEEEES---HHHHHHHHHHHHHHH---S-EEE-S-GGGHHHHHHHHHHH-SSS-SEEE--GGG-HHHHHHHHHHIIIIIHHHHHHHHHHHHTTS--TT-HHHHHHHHHHHHHHHHHHHHHHHHHHHHS--TTTTT--HHHHHHHHHHHSPPPPP-GGGGGGGGG--------S-S--PPP---SS-HHHHHHHHHH--TTS--TTTTHHHHHHHHHHHHHH-

InterPro domains:
  IPR012337 Ribonuclease H-like superfamily [SSF53098] (60-211)
  IPR036397 Ribonuclease H superfamily [G3DSA:3.30.420.10] (40-243)
  IPR058913 Integrase core domain, putative [PF24764] (42-217)

pLDDT: mean 80.51, std 22.83, range [25.0, 98.12]

Sequence (290 aa):
MEKSEAIFAACRWCRYHCQDDPASLHCSKKVLCSCSPVSRPQIISNHKLIRYNIVIFGGIDGFSRKIFYLDTAANNKAATAFAFFMEGVRRNGWPSRVRADQGVENVDIARCMFTVRGTGRGSFIAGKSVHNQRVERLWRDVWSSVTSQYYNALHSLEEEGFIDLSNAIHLFCVQYVFIPRLRSDLQHFTDSWNNHPISTEANLTPQQMWHIGMLQAPVPEPNYAELQHIDHQEEASEDTDQGVVVPDIPSPLSAENLVLLQREVNPSSDSISFGQDVYLRALQFVMTHV